Protein AF-0000000073408156 (afdb_homodimer)

Solvent-accessible surface area (backbone atoms only — not comparable to full-atom values): 11376 Å² total; per-residue (Å²): 128,85,78,83,55,52,64,31,45,76,73,28,35,85,85,38,45,65,59,11,44,44,43,20,53,40,49,48,52,39,63,63,58,48,68,83,72,47,52,66,39,54,52,31,49,41,50,52,31,30,29,52,42,64,63,43,60,84,58,38,58,63,50,51,54,51,22,44,74,47,63,50,45,67,67,36,51,54,49,52,44,56,58,42,22,80,75,62,34,60,70,48,32,50,56,49,46,62,52,49,49,68,70,70,100,130,85,77,82,55,52,65,31,45,76,73,28,36,86,85,38,44,66,59,12,44,45,42,19,53,40,48,48,52,39,64,62,58,46,67,85,72,46,51,67,38,54,53,31,50,43,50,51,32,30,30,52,42,64,62,43,62,86,58,40,58,62,49,50,54,50,23,44,74,46,62,51,43,65,67,36,52,53,49,50,43,55,59,42,23,80,76,61,33,60,70,47,31,51,57,49,48,63,52,50,49,68,69,69,98

Radius of gyration: 17.92 Å; Cα contacts (8 Å, |Δi|>4): 246; chains: 2; bounding box: 40×56×48 Å

Sequence (210 aa):
MKEKQTAGRRQLEEFAPEFARYNDDILFGEVWAKEDHLTDKTRSIITISALISGGNLEQLEHHLQFAKQNGVTKEEIADIITHLAFYVGWPKAWSAFNKAKEIWIMKEKQTAGRRQLEEFAPEFARYNDDILFGEVWAKEDHLTDKTRSIITISALISGGNLEQLEHHLQFAKQNGVTKEEIADIITHLAFYVGWPKAWSAFNKAKEIWI

Structure (mmCIF, N/CA/C/O backbone):
data_AF-0000000073408156-model_v1
#
loop_
_entity.id
_entity.type
_entity.pdbx_description
1 polymer 'Carboxymuconolactone decarboxylase family protein'
#
loop_
_atom_site.group_PDB
_atom_site.id
_atom_site.type_symbol
_atom_site.label_atom_id
_atom_site.label_alt_id
_atom_site.label_comp_id
_atom_site.label_asym_id
_atom_site.label_entity_id
_atom_site.label_seq_id
_atom_site.pdbx_PDB_ins_code
_atom_site.Cartn_x
_atom_site.Cartn_y
_atom_site.Cartn_z
_atom_site.occupancy
_atom_site.B_iso_or_equiv
_atom_site.auth_seq_id
_atom_site.auth_comp_id
_atom_site.auth_asym_id
_atom_site.auth_atom_id
_atom_site.pdbx_PDB_model_num
ATOM 1 N N . MET A 1 1 ? -0.08 11.086 24.203 1 48.12 1 MET A N 1
ATOM 2 C CA . MET A 1 1 ? -1.026 11.609 23.219 1 48.12 1 MET A CA 1
ATOM 3 C C . MET A 1 1 ? -0.307 12.039 21.953 1 48.12 1 MET A C 1
ATOM 5 O O . MET A 1 1 ? 0.77 12.633 22 1 48.12 1 MET A O 1
ATOM 9 N N . LYS A 1 2 ? -0.722 11.43 20.656 1 65.06 2 LYS A N 1
ATOM 10 C CA . LYS A 1 2 ? -0.051 11.906 19.453 1 65.06 2 LYS A CA 1
ATOM 11 C C . LYS A 1 2 ? -0.263 13.398 19.25 1 65.06 2 LYS A C 1
ATOM 13 O O . LYS A 1 2 ? -1.325 13.93 19.578 1 65.06 2 LYS A O 1
ATOM 18 N N . GLU A 1 3 ? 0.772 14.219 19.094 1 77.81 3 GLU A N 1
ATOM 19 C CA . GLU A 1 3 ? 0.725 15.656 18.844 1 77.81 3 GLU A CA 1
ATOM 20 C C . GLU A 1 3 ? -0.335 16 17.797 1 77.81 3 GLU A C 1
ATOM 22 O O . GLU A 1 3 ? -0.51 15.281 16.828 1 77.81 3 GLU A O 1
ATOM 27 N N . LYS A 1 4 ? -1.085 17.016 18.188 1 88.31 4 LYS A N 1
ATOM 28 C CA . LYS A 1 4 ? -2.125 17.469 17.281 1 88.31 4 LYS A CA 1
ATOM 29 C C . LYS A 1 4 ? -1.521 18 15.977 1 88.31 4 LYS A C 1
ATOM 31 O O . LYS A 1 4 ? -0.595 18.812 16 1 88.31 4 LYS A O 1
ATOM 36 N N . GLN A 1 5 ? -2.061 17.516 14.859 1 91.88 5 GLN A N 1
ATOM 37 C CA . GLN A 1 5 ? -1.639 17.984 13.539 1 91.88 5 GLN A CA 1
ATOM 38 C C . GLN A 1 5 ? -2.303 19.312 13.203 1 91.88 5 GLN A C 1
ATOM 40 O O . GLN A 1 5 ? -3.51 19.484 13.383 1 91.88 5 GLN A O 1
ATOM 45 N N . THR A 1 6 ? -1.472 20.359 12.781 1 95.25 6 THR A N 1
ATOM 46 C CA . THR A 1 6 ? -2.018 21.672 12.477 1 95.25 6 THR A CA 1
ATOM 47 C C . THR A 1 6 ? -1.555 22.156 11.102 1 95.25 6 THR A C 1
ATOM 49 O O . THR A 1 6 ? -1.854 23.281 10.703 1 95.25 6 THR A O 1
ATOM 52 N N . ALA A 1 7 ? -0.88 21.438 10.383 1 93.5 7 ALA A N 1
ATOM 53 C CA . ALA A 1 7 ? -0.308 21.828 9.094 1 93.5 7 ALA A CA 1
ATOM 54 C C . ALA A 1 7 ? -1.396 22.281 8.125 1 93.5 7 ALA A C 1
ATOM 56 O O . ALA A 1 7 ? -1.205 23.234 7.375 1 93.5 7 ALA A O 1
ATOM 57 N N . GLY A 1 8 ? -2.545 21.562 8.109 1 96 8 GLY A N 1
ATOM 58 C CA . GLY A 1 8 ? -3.648 21.953 7.242 1 96 8 GLY A CA 1
ATOM 59 C C . GLY A 1 8 ? -4.133 23.375 7.5 1 96 8 GLY A C 1
ATOM 60 O O . GLY A 1 8 ? -4.266 24.156 6.566 1 96 8 GLY A O 1
ATOM 61 N N . ARG A 1 9 ? -4.32 23.641 8.695 1 96.81 9 ARG A N 1
ATOM 62 C CA . ARG A 1 9 ? -4.816 24.969 9.039 1 96.81 9 ARG A CA 1
ATOM 63 C C . ARG A 1 9 ? -3.744 26.031 8.805 1 96.81 9 ARG A C 1
ATOM 65 O O . ARG A 1 9 ? -4.039 27.125 8.32 1 96.81 9 ARG A O 1
ATOM 72 N N . ARG A 1 10 ? -2.545 25.766 9.148 1 97.12 10 ARG A N 1
ATOM 73 C CA . ARG A 1 10 ? -1.448 26.703 8.945 1 97.12 10 ARG A CA 1
ATOM 74 C C . ARG A 1 10 ? -1.298 27.062 7.473 1 97.12 10 ARG A C 1
ATOM 76 O O . ARG A 1 10 ? -1.049 28.219 7.129 1 97.12 10 ARG A O 1
ATOM 83 N N . GLN A 1 11 ? -1.584 26.156 6.645 1 96.62 11 GLN A N 1
ATOM 84 C CA . GLN A 1 11 ? -1.268 26.344 5.23 1 96.62 11 GLN A CA 1
ATOM 85 C C . GLN A 1 11 ? -2.512 26.719 4.434 1 96.62 11 GLN A C 1
ATOM 87 O O . GLN A 1 11 ? -2.418 27.438 3.434 1 96.62 11 GLN A O 1
ATOM 92 N N . LEU A 1 12 ? -3.732 26.266 4.938 1 97.88 12 LEU A N 1
ATOM 93 C CA . LEU A 1 12 ? -4.832 26.344 3.984 1 97.88 12 LEU A CA 1
ATOM 94 C C . LEU A 1 12 ? -6.082 26.922 4.645 1 97.88 12 LEU A C 1
ATOM 96 O O . LEU A 1 12 ? -7.133 27.016 4.008 1 97.88 12 LEU A O 1
ATOM 100 N N . GLU A 1 13 ? -6.07 27.297 5.82 1 96.12 13 GLU A N 1
ATOM 101 C CA . GLU A 1 13 ? -7.277 27.688 6.543 1 96.12 13 GLU A CA 1
ATOM 102 C C . GLU A 1 13 ? -8.008 28.812 5.824 1 96.12 13 GLU A C 1
ATOM 104 O O . GLU A 1 13 ? -9.234 28.812 5.719 1 96.12 13 GLU A O 1
ATOM 109 N N . GLU A 1 14 ? -7.301 29.734 5.371 1 97.06 14 GLU A N 1
ATOM 110 C CA . GLU A 1 14 ? -7.922 30.891 4.738 1 97.06 14 GLU A CA 1
ATOM 111 C C . GLU A 1 14 ? -8.531 30.516 3.391 1 97.06 14 GLU A C 1
ATOM 113 O O . GLU A 1 14 ? -9.648 30.938 3.072 1 97.06 14 GLU A O 1
ATOM 118 N N . PHE A 1 15 ? -7.828 29.828 2.596 1 98.31 15 PHE A N 1
ATOM 119 C CA . PHE A 1 15 ? -8.227 29.5 1.231 1 98.31 15 PHE A CA 1
ATOM 120 C C . PHE A 1 15 ? -9.211 28.328 1.22 1 98.31 15 PHE A C 1
ATOM 122 O O . PHE A 1 15 ? -10.188 28.344 0.476 1 98.31 15 PHE A O 1
ATOM 129 N N . ALA A 1 16 ? -8.984 27.359 2.014 1 98.38 16 ALA A N 1
ATOM 130 C CA . ALA A 1 16 ? -9.789 26.141 2.012 1 98.38 16 ALA A CA 1
ATOM 131 C C . ALA A 1 16 ? -10 25.609 3.432 1 98.38 16 ALA A C 1
ATOM 133 O O . ALA A 1 16 ? -9.477 24.547 3.795 1 98.38 16 ALA A O 1
ATOM 134 N N . PRO A 1 17 ? -10.805 26.188 4.18 1 97.69 17 PRO A N 1
ATOM 135 C CA . PRO A 1 17 ? -10.945 25.891 5.609 1 97.69 17 PRO A CA 1
ATOM 136 C C . PRO A 1 17 ? -11.5 24.484 5.863 1 97.69 17 PRO A C 1
ATOM 138 O O . PRO A 1 17 ? -11.102 23.828 6.828 1 97.69 17 PRO A O 1
ATOM 141 N N . GLU A 1 18 ? -12.391 24.031 5.062 1 98.06 18 GLU A N 1
ATOM 142 C CA . GLU A 1 18 ? -12.945 22.703 5.277 1 98.06 18 GLU A CA 1
ATOM 143 C C . GLU A 1 18 ? -11.898 21.625 5 1 98.06 18 GLU A C 1
ATOM 145 O O . GLU A 1 18 ? -11.789 20.656 5.75 1 98.06 18 GLU A O 1
ATOM 150 N N . PHE A 1 19 ? -11.156 21.875 3.945 1 98.25 19 PHE A N 1
ATOM 151 C CA . PHE A 1 19 ? -10.086 20.922 3.656 1 98.25 19 PHE A CA 1
ATOM 152 C C . PHE A 1 19 ? -9.07 20.906 4.789 1 98.25 19 PHE A C 1
ATOM 154 O O . PHE A 1 19 ? -8.609 19.828 5.195 1 98.25 19 PHE A O 1
ATOM 161 N N . ALA A 1 20 ? -8.773 22.016 5.254 1 98.31 20 ALA A N 1
ATOM 162 C CA . ALA A 1 20 ? -7.844 22.109 6.375 1 98.31 20 ALA A CA 1
ATOM 163 C C . ALA A 1 20 ? -8.367 21.359 7.594 1 98.31 20 ALA A C 1
ATOM 165 O O . ALA A 1 20 ? -7.605 20.656 8.258 1 98.31 20 ALA A O 1
ATOM 166 N N . ARG A 1 21 ? -9.586 21.516 7.824 1 97.88 21 ARG A N 1
ATOM 167 C CA . ARG A 1 21 ? -10.227 20.812 8.938 1 97.88 21 ARG A CA 1
ATOM 168 C C . ARG A 1 21 ? -10.195 19.312 8.727 1 97.88 21 ARG A C 1
ATOM 170 O O . ARG A 1 21 ? -9.875 18.547 9.641 1 97.88 21 ARG A O 1
ATOM 177 N N . TYR A 1 22 ? -10.594 18.797 7.578 1 98.06 22 TYR A N 1
ATOM 178 C CA . TYR A 1 22 ? -10.562 17.375 7.281 1 98.06 22 TYR A CA 1
ATOM 179 C C . TYR A 1 22 ? -9.148 16.812 7.43 1 98.06 22 TYR A C 1
ATOM 181 O O . TYR A 1 22 ? -8.961 15.719 7.957 1 98.06 22 TYR A O 1
ATOM 189 N N . ASN A 1 23 ? -8.211 17.594 6.953 1 97.88 23 ASN A N 1
ATOM 190 C CA . ASN A 1 23 ? -6.812 17.188 7.062 1 97.88 23 ASN A CA 1
ATOM 191 C C . ASN A 1 23 ? -6.398 17 8.523 1 97.88 23 ASN A C 1
ATOM 193 O O . ASN A 1 23 ? -5.922 15.93 8.906 1 97.88 23 ASN A O 1
ATOM 197 N N . ASP A 1 24 ? -6.543 18 9.305 1 98.19 24 ASP A N 1
ATOM 198 C CA . ASP A 1 24 ? -5.988 18.031 10.656 1 98.19 24 ASP A CA 1
ATOM 199 C C . ASP A 1 24 ? -6.828 17.188 11.609 1 98.19 24 ASP A C 1
ATOM 201 O O . ASP A 1 24 ? -6.285 16.422 12.406 1 98.19 24 ASP A O 1
ATOM 205 N N . ASP A 1 25 ? -8.102 17.25 11.5 1 97.81 25 ASP A N 1
ATOM 206 C CA . ASP A 1 25 ? -8.961 16.656 12.523 1 97.81 25 ASP A CA 1
ATOM 207 C C . ASP A 1 25 ? -9.344 15.227 12.156 1 97.81 25 ASP A C 1
ATOM 209 O O . ASP A 1 25 ? -9.461 14.367 13.023 1 97.81 25 ASP A O 1
ATOM 213 N N . ILE A 1 26 ? -9.578 15.016 10.906 1 97.69 26 ILE A N 1
ATOM 214 C CA . ILE A 1 26 ? -10.078 13.711 10.5 1 97.69 26 ILE A CA 1
ATOM 215 C C . ILE A 1 26 ? -8.914 12.82 10.062 1 97.69 26 ILE A C 1
ATOM 217 O O . ILE A 1 26 ? -8.625 11.805 10.695 1 97.69 26 ILE A O 1
ATOM 221 N N . LEU A 1 27 ? -8.227 13.211 8.969 1 97.81 27 LEU A N 1
ATOM 222 C CA . LEU A 1 27 ? -7.172 12.367 8.43 1 97.81 27 LEU A CA 1
ATOM 223 C C . LEU A 1 27 ? -6.105 12.086 9.484 1 97.81 27 LEU A C 1
ATOM 225 O O . LEU A 1 27 ? -5.844 10.93 9.82 1 97.81 27 LEU A O 1
ATOM 229 N N . PHE A 1 28 ? -5.566 13.164 10.031 1 97.12 28 PHE A N 1
ATOM 230 C CA . PHE A 1 28 ? -4.469 12.953 10.969 1 97.12 28 PHE A CA 1
ATOM 231 C C . PHE A 1 28 ? -4.988 12.82 12.398 1 97.12 28 PHE A C 1
ATOM 233 O O . PHE A 1 28 ? -4.445 12.062 13.195 1 97.12 28 PHE A O 1
ATOM 240 N N . GLY A 1 29 ? -6.004 13.453 12.758 1 96.69 29 GLY A N 1
ATOM 241 C CA . GLY A 1 29 ? -6.516 13.453 14.117 1 96.69 29 GLY A CA 1
ATOM 242 C C . GLY A 1 29 ? -7.277 12.195 14.477 1 96.69 29 GLY A C 1
ATOM 243 O O . GLY A 1 29 ? -7.352 11.812 15.641 1 96.69 29 GLY A O 1
ATOM 244 N N . GLU A 1 30 ? -7.863 11.562 13.453 1 96.5 30 GLU A N 1
ATOM 245 C CA . GLU A 1 30 ? -8.656 10.367 13.727 1 96.5 30 GLU A CA 1
ATOM 246 C C . GLU A 1 30 ? -8.078 9.148 13 1 96.5 30 GLU A C 1
ATOM 248 O O . GLU A 1 30 ? -7.684 8.172 13.641 1 96.5 30 GLU A O 1
ATOM 253 N N . VAL A 1 31 ? -7.973 9.188 11.727 1 97.06 31 VAL A N 1
ATOM 254 C CA . VAL A 1 31 ? -7.617 8.031 10.914 1 97.06 31 VAL A CA 1
ATOM 255 C C . VAL A 1 31 ? -6.199 7.574 11.25 1 97.06 31 VAL A C 1
ATOM 257 O O . VAL A 1 31 ? -5.977 6.398 11.555 1 97.06 31 VAL A O 1
ATOM 260 N N . TRP A 1 32 ? -5.25 8.469 11.273 1 97.06 32 TRP A N 1
ATOM 261 C CA . TRP A 1 32 ? -3.861 8.133 11.578 1 97.06 32 TRP A CA 1
ATOM 262 C C . TRP A 1 32 ? -3.684 7.855 13.07 1 97.06 32 TRP A C 1
ATOM 264 O O . TRP A 1 32 ? -2.789 7.102 13.461 1 97.06 32 TRP A O 1
ATOM 274 N N . ALA A 1 33 ? -4.523 8.414 13.891 1 94.75 33 ALA A N 1
ATOM 275 C CA . ALA A 1 33 ? -4.336 8.344 15.336 1 94.75 33 ALA A CA 1
ATOM 276 C C . ALA A 1 33 ? -4.957 7.078 15.914 1 94.75 33 ALA A C 1
ATOM 278 O O . ALA A 1 33 ? -4.734 6.738 17.078 1 94.75 33 ALA A O 1
ATOM 279 N N . LYS A 1 34 ? -5.742 6.438 14.992 1 92.06 34 LYS A N 1
ATOM 280 C CA . LYS A 1 34 ? -6.391 5.215 15.461 1 92.06 34 LYS A CA 1
ATOM 281 C C . LYS A 1 34 ? -5.363 4.121 15.734 1 92.06 34 LYS A C 1
ATOM 283 O O . LYS A 1 34 ? -4.523 3.82 14.883 1 92.06 34 LYS A O 1
ATOM 288 N N . GLU A 1 35 ? -5.355 3.418 16.875 1 88.5 35 GLU 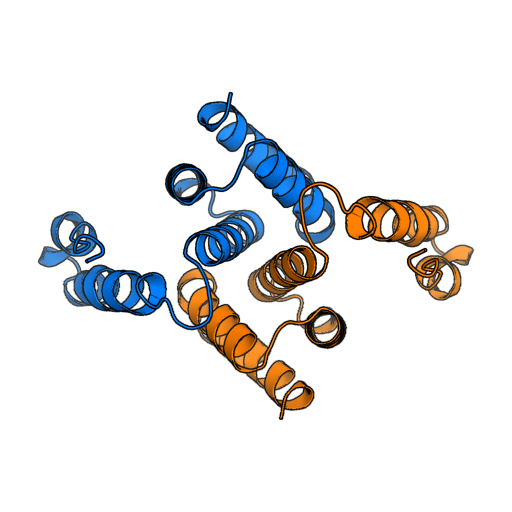A N 1
ATOM 289 C CA . GLU A 1 35 ? -4.301 2.484 17.266 1 88.5 35 GLU A CA 1
ATOM 290 C C . GLU A 1 35 ? -4.859 1.077 17.469 1 88.5 35 GLU A C 1
ATOM 292 O O . GLU A 1 35 ? -4.137 0.172 17.891 1 88.5 35 GLU A O 1
ATOM 297 N N . ASP A 1 36 ? -6.031 0.886 17.109 1 90.88 36 ASP A N 1
ATOM 298 C CA . ASP A 1 36 ? -6.695 -0.352 17.5 1 90.88 36 ASP A CA 1
ATOM 299 C C . ASP A 1 36 ? -6.246 -1.52 16.625 1 90.88 36 ASP A C 1
ATOM 301 O O . ASP A 1 36 ? -5.859 -2.572 17.141 1 90.88 36 ASP A O 1
ATOM 305 N N . HIS A 1 37 ? -6.238 -1.335 15.328 1 94.94 37 HIS A N 1
ATOM 306 C CA . HIS A 1 37 ? -6.055 -2.514 14.484 1 94.94 37 HIS A CA 1
ATOM 307 C C . HIS A 1 37 ? -4.824 -2.371 13.594 1 94.94 37 HIS A C 1
ATOM 309 O O . HIS A 1 37 ? -4.316 -3.363 13.07 1 94.94 37 HIS A O 1
ATOM 315 N N . LEU A 1 38 ? -4.352 -1.195 13.383 1 97.5 38 LEU A N 1
ATOM 316 C CA . LEU A 1 38 ? -3.154 -0.941 12.594 1 97.5 38 LEU A CA 1
ATOM 317 C C . LEU A 1 38 ? -2.143 -0.114 13.375 1 97.5 38 LEU A C 1
ATOM 319 O O . LEU A 1 38 ? -2.512 0.864 14.031 1 97.5 38 LEU A O 1
ATOM 323 N N . THR A 1 39 ? -0.935 -0.504 13.297 1 97.38 39 THR A N 1
ATOM 324 C CA . THR A 1 39 ? 0.123 0.305 13.891 1 97.38 39 THR A CA 1
ATOM 325 C C . THR A 1 39 ? 0.458 1.497 13 1 97.38 39 THR A C 1
ATOM 327 O O . THR A 1 39 ? 0.124 1.504 11.812 1 97.38 39 THR A O 1
ATOM 330 N N . ASP A 1 40 ? 1.172 2.465 13.594 1 97.06 40 ASP A N 1
ATOM 331 C CA . ASP A 1 40 ? 1.656 3.598 12.812 1 97.06 40 ASP A CA 1
ATOM 332 C C . ASP A 1 40 ? 2.592 3.137 11.695 1 97.06 40 ASP A C 1
ATOM 334 O O . ASP A 1 40 ? 2.57 3.686 10.594 1 97.06 40 ASP A O 1
ATOM 338 N N . LYS A 1 41 ? 3.377 2.168 11.969 1 98.19 41 LYS A N 1
ATOM 339 C CA . LYS A 1 41 ? 4.297 1.619 10.977 1 98.19 41 LYS A CA 1
ATOM 340 C C . LYS A 1 41 ? 3.539 1.017 9.797 1 98.19 41 LYS A C 1
ATOM 342 O O . LYS A 1 41 ? 3.873 1.279 8.641 1 98.19 41 LYS A O 1
ATOM 347 N N . THR A 1 42 ? 2.5 0.295 10.078 1 98.44 42 THR A N 1
ATOM 348 C CA . THR A 1 42 ? 1.704 -0.314 9.023 1 98.44 42 THR A CA 1
ATOM 349 C C . THR A 1 42 ? 0.992 0.755 8.195 1 98.44 42 THR A C 1
ATOM 351 O O . THR A 1 42 ? 0.948 0.672 6.969 1 98.44 42 THR A O 1
ATOM 354 N N . ARG A 1 43 ? 0.47 1.77 8.844 1 98.5 43 ARG A N 1
ATOM 355 C CA . ARG A 1 43 ? -0.18 2.863 8.133 1 98.5 43 ARG A CA 1
ATOM 356 C C . ARG A 1 43 ? 0.807 3.582 7.215 1 98.5 43 ARG A C 1
ATOM 358 O O . ARG A 1 43 ? 0.456 3.973 6.102 1 98.5 43 ARG A O 1
ATOM 365 N N . SER A 1 44 ? 2.023 3.736 7.68 1 98.69 44 SER A N 1
ATOM 366 C CA . SER A 1 44 ? 3.059 4.32 6.832 1 98.69 44 SER A CA 1
ATOM 367 C C . SER A 1 44 ? 3.311 3.459 5.598 1 98.69 44 SER A C 1
ATOM 369 O O . SER A 1 44 ? 3.4 3.977 4.48 1 98.69 44 SER A O 1
ATOM 371 N N . ILE A 1 45 ? 3.373 2.172 5.793 1 98.81 45 ILE A N 1
ATOM 372 C CA . ILE A 1 45 ? 3.646 1.241 4.707 1 98.81 45 ILE A CA 1
ATOM 373 C C . ILE A 1 45 ? 2.52 1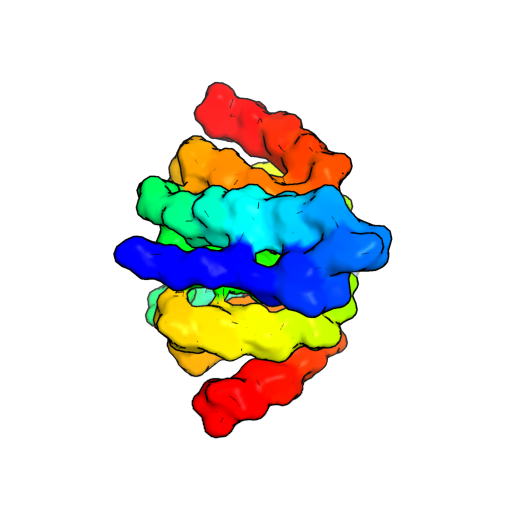.306 3.678 1 98.81 45 ILE A C 1
ATOM 375 O O . ILE A 1 45 ? 2.773 1.372 2.473 1 98.81 45 ILE A O 1
ATOM 379 N N . ILE A 1 46 ? 1.294 1.36 4.121 1 98.88 46 ILE A N 1
ATOM 380 C CA . ILE A 1 46 ? 0.128 1.465 3.252 1 98.88 46 ILE A CA 1
ATOM 381 C C . ILE A 1 46 ? 0.19 2.768 2.459 1 98.88 46 ILE A C 1
ATOM 383 O O . ILE A 1 46 ? -0.008 2.771 1.241 1 98.88 46 ILE A O 1
ATOM 387 N N . THR A 1 47 ? 0.523 3.855 3.105 1 98.81 47 THR A N 1
ATOM 388 C CA . THR A 1 47 ? 0.55 5.18 2.492 1 98.81 47 THR A CA 1
ATOM 389 C C . THR A 1 47 ? 1.659 5.273 1.449 1 98.81 47 THR A C 1
ATOM 391 O O . THR A 1 47 ? 1.423 5.707 0.321 1 98.81 47 THR A O 1
ATOM 394 N N . ILE A 1 48 ? 2.832 4.766 1.795 1 98.81 48 ILE A N 1
ATOM 395 C CA . ILE A 1 48 ? 3.955 4.77 0.864 1 98.81 48 ILE A CA 1
ATOM 396 C C . ILE A 1 48 ? 3.615 3.918 -0.357 1 98.81 48 ILE A C 1
ATOM 398 O O . ILE A 1 48 ? 3.896 4.309 -1.492 1 98.81 48 ILE A O 1
ATOM 402 N N . SER A 1 49 ? 3.008 2.781 -0.154 1 98.88 49 SER A N 1
ATOM 403 C CA . SER A 1 49 ? 2.605 1.911 -1.253 1 98.88 49 SER A CA 1
ATOM 404 C C . SER A 1 49 ? 1.635 2.619 -2.193 1 98.88 49 SER A C 1
ATOM 406 O O . SER A 1 49 ? 1.772 2.533 -3.414 1 98.88 49 SER A O 1
ATOM 408 N N . ALA A 1 50 ? 0.716 3.344 -1.622 1 98.75 50 ALA A N 1
ATOM 409 C CA . ALA A 1 50 ? -0.27 4.07 -2.416 1 98.75 50 ALA A CA 1
ATOM 410 C C . ALA A 1 50 ? 0.389 5.195 -3.209 1 98.75 50 ALA A C 1
ATOM 412 O O . ALA A 1 50 ? 0.102 5.379 -4.395 1 98.75 50 ALA A O 1
ATOM 413 N N . LEU A 1 51 ? 1.286 5.941 -2.6 1 98.75 51 LEU A N 1
ATOM 414 C CA . LEU A 1 51 ? 1.912 7.098 -3.232 1 98.75 51 LEU A CA 1
ATOM 415 C C . LEU A 1 51 ? 2.826 6.664 -4.371 1 98.75 51 LEU A C 1
ATOM 417 O O . LEU A 1 51 ? 2.816 7.27 -5.445 1 98.75 51 LEU A O 1
ATOM 421 N N . ILE A 1 52 ? 3.566 5.594 -4.16 1 98.75 52 ILE A N 1
ATOM 422 C CA . ILE A 1 52 ? 4.422 5.066 -5.215 1 98.75 52 ILE A CA 1
ATOM 423 C C . ILE A 1 52 ? 3.564 4.543 -6.363 1 98.75 52 ILE A C 1
ATOM 425 O O . ILE A 1 52 ? 3.838 4.832 -7.531 1 98.75 52 ILE A O 1
ATOM 429 N N . SER A 1 53 ? 2.51 3.881 -6.066 1 98.31 53 SER A N 1
ATOM 430 C CA . SER A 1 53 ? 1.625 3.307 -7.074 1 98.31 53 SER A CA 1
ATOM 431 C C . SER A 1 53 ? 0.969 4.395 -7.918 1 98.31 53 SER A C 1
ATOM 433 O O . SER A 1 53 ? 0.828 4.242 -9.133 1 98.31 53 SER A O 1
ATOM 435 N N . GLY A 1 54 ? 0.585 5.445 -7.332 1 96.75 54 GLY A N 1
ATOM 436 C CA . GLY A 1 54 ? -0.093 6.531 -8.016 1 96.75 54 GLY A CA 1
ATOM 437 C C . GLY A 1 54 ? 0.859 7.484 -8.719 1 96.75 54 GLY A C 1
ATOM 438 O O . GLY A 1 54 ? 0.437 8.305 -9.531 1 96.75 54 GLY A O 1
ATOM 439 N N . GLY A 1 55 ? 2.127 7.375 -8.359 1 96.25 55 GLY A N 1
ATOM 440 C CA . GLY A 1 55 ? 3.107 8.297 -8.914 1 96.25 55 GLY A CA 1
ATOM 441 C C . GLY A 1 55 ? 3.088 9.656 -8.242 1 96.25 55 GLY A C 1
ATOM 442 O O . GLY A 1 55 ? 3.432 10.664 -8.867 1 96.25 55 GLY A O 1
ATOM 443 N N . ASN A 1 56 ? 2.592 9.758 -7.055 1 95.31 56 ASN A N 1
ATOM 444 C CA . ASN A 1 56 ? 2.564 11 -6.289 1 95.31 56 ASN A CA 1
ATOM 445 C C . ASN A 1 56 ? 3.883 11.234 -5.559 1 95.31 56 ASN A C 1
ATOM 447 O O . ASN A 1 56 ? 3.908 11.328 -4.328 1 95.31 56 ASN A O 1
ATOM 451 N N . LEU A 1 57 ? 4.895 11.531 -6.273 1 92.31 57 LEU A N 1
ATOM 452 C CA . LEU A 1 57 ? 6.258 11.492 -5.758 1 92.31 57 LEU A CA 1
ATOM 453 C C . LEU A 1 57 ? 6.59 12.766 -4.992 1 92.31 57 LEU A C 1
ATOM 455 O O . LEU A 1 57 ? 7.488 12.773 -4.145 1 92.31 57 LEU A O 1
ATOM 459 N N . GLU A 1 58 ? 5.902 13.812 -5.188 1 95.31 58 GLU A N 1
ATOM 460 C CA . GLU A 1 58 ? 6.109 15.047 -4.434 1 95.31 58 GLU A CA 1
ATOM 461 C C . GLU A 1 58 ? 5.809 14.844 -2.951 1 95.31 58 GLU A C 1
ATOM 463 O O . GLU A 1 58 ? 6.434 15.469 -2.094 1 95.31 58 GLU A O 1
ATOM 468 N N . GLN A 1 59 ? 4.863 14.062 -2.703 1 95.94 59 GLN A N 1
ATOM 469 C CA . GLN A 1 59 ? 4.441 13.805 -1.331 1 95.94 59 GLN A CA 1
ATOM 470 C C . GLN A 1 59 ? 5.238 12.656 -0.72 1 95.94 59 GLN A C 1
ATOM 472 O O . GLN A 1 59 ? 5.223 12.461 0.498 1 95.94 59 GLN A O 1
ATOM 477 N N . LEU A 1 60 ? 5.98 11.898 -1.479 1 98.25 60 LEU A N 1
ATOM 478 C CA . LEU A 1 60 ? 6.594 10.648 -1.046 1 98.25 60 LEU A CA 1
ATOM 479 C C . LEU A 1 60 ? 7.711 10.906 -0.041 1 98.25 60 LEU A C 1
ATOM 481 O O . LEU A 1 60 ? 7.844 10.18 0.948 1 98.25 60 LEU A O 1
ATOM 485 N N . GLU A 1 61 ? 8.461 11.977 -0.276 1 97.31 61 GLU A N 1
ATOM 486 C CA . GLU A 1 61 ? 9.602 12.25 0.587 1 97.31 61 GLU A CA 1
ATOM 487 C C . GLU A 1 61 ? 9.172 12.398 2.043 1 97.31 61 GLU A C 1
ATOM 489 O O . GLU A 1 61 ? 9.742 11.766 2.934 1 97.31 61 GLU A O 1
ATOM 494 N N . HIS A 1 62 ? 8.242 13.195 2.305 1 96.62 62 HIS A N 1
ATOM 495 C CA . HIS A 1 62 ? 7.738 13.414 3.654 1 96.62 62 HIS A CA 1
ATOM 496 C C . HIS A 1 62 ? 7.238 12.109 4.273 1 96.62 62 HIS A C 1
ATOM 498 O O . HIS A 1 62 ? 7.52 11.82 5.438 1 96.62 62 HIS A O 1
ATOM 504 N N . HIS A 1 63 ? 6.531 11.359 3.533 1 98.38 63 HIS A N 1
ATOM 505 C CA . HIS A 1 63 ? 5.945 10.133 4.066 1 98.38 63 HIS A CA 1
ATOM 506 C C . HIS A 1 63 ? 7.004 9.047 4.254 1 98.38 63 HIS A C 1
ATOM 508 O O . HIS A 1 63 ? 6.855 8.172 5.102 1 98.38 63 HIS A O 1
ATOM 514 N N . LEU A 1 64 ? 8.102 9.094 3.502 1 98.75 64 LEU A N 1
ATOM 515 C CA . LEU A 1 64 ? 9.234 8.211 3.768 1 98.75 64 LEU A CA 1
ATOM 516 C C . LEU A 1 64 ? 9.898 8.57 5.094 1 98.75 64 LEU A C 1
ATOM 518 O O . LEU A 1 64 ? 10.242 7.68 5.879 1 98.75 64 LEU A O 1
ATOM 522 N N . GLN A 1 65 ? 10.109 9.852 5.348 1 98.5 65 GLN A N 1
ATOM 523 C CA . GLN A 1 65 ? 10.672 10.281 6.625 1 98.5 65 GLN A CA 1
ATOM 524 C C . GLN A 1 65 ? 9.797 9.836 7.789 1 98.5 65 GLN A C 1
ATOM 526 O O . GLN A 1 65 ? 10.297 9.352 8.805 1 98.5 65 GLN A O 1
ATOM 531 N N . PHE A 1 66 ? 8.523 10.047 7.543 1 97.62 66 PHE A N 1
ATOM 532 C CA . PHE A 1 66 ? 7.551 9.672 8.562 1 97.62 66 PHE A CA 1
ATOM 533 C C . PHE A 1 66 ? 7.582 8.164 8.812 1 97.62 66 PHE A C 1
ATOM 535 O O . PHE A 1 66 ? 7.496 7.719 9.953 1 97.62 66 PHE A O 1
ATOM 542 N N . ALA A 1 67 ? 7.719 7.355 7.785 1 98.69 67 ALA A N 1
ATOM 543 C CA . ALA A 1 67 ? 7.832 5.906 7.898 1 98.69 67 ALA A CA 1
ATOM 544 C C . ALA A 1 67 ? 9.078 5.512 8.688 1 98.69 67 ALA A C 1
ATOM 546 O O . ALA A 1 67 ? 9.031 4.613 9.531 1 98.69 67 ALA A O 1
ATOM 547 N N . LYS A 1 68 ? 10.172 6.137 8.438 1 98.75 68 LYS A N 1
ATOM 548 C CA . LYS A 1 68 ? 11.391 5.887 9.195 1 98.75 68 LYS A CA 1
ATOM 549 C C . LYS A 1 68 ? 11.188 6.176 10.68 1 98.75 68 LYS A C 1
ATOM 551 O O . LYS A 1 68 ? 11.578 5.375 11.531 1 98.75 68 LYS A O 1
ATOM 556 N N . GLN A 1 69 ? 10.539 7.27 10.961 1 98.19 69 GLN A N 1
ATOM 557 C CA . GLN A 1 69 ? 10.258 7.645 12.336 1 98.19 69 GLN A CA 1
ATOM 558 C C . GLN A 1 69 ? 9.352 6.617 13.016 1 98.19 69 GLN A C 1
ATOM 560 O O . GLN A 1 69 ? 9.477 6.363 14.211 1 98.19 69 GLN A O 1
ATOM 565 N N . ASN A 1 70 ? 8.531 6.004 12.227 1 97.94 70 ASN A N 1
ATOM 566 C CA . ASN A 1 70 ? 7.586 5.035 12.766 1 97.94 70 ASN A CA 1
ATOM 567 C C . ASN A 1 70 ? 8.188 3.635 12.82 1 97.94 70 ASN A C 1
ATOM 569 O O . ASN A 1 70 ? 7.5 2.672 13.172 1 97.94 70 ASN A O 1
ATOM 573 N N . GLY A 1 71 ? 9.445 3.477 12.375 1 98.25 71 GLY A N 1
ATOM 574 C CA . GLY A 1 71 ? 10.141 2.236 12.672 1 98.25 71 GLY A CA 1
ATOM 575 C C . GLY A 1 71 ? 10.422 1.4 11.438 1 98.25 71 GLY A C 1
ATOM 576 O O . GLY A 1 71 ? 10.898 0.269 11.539 1 98.25 71 GLY A O 1
ATOM 577 N N . VAL A 1 72 ? 10.109 1.896 10.258 1 98.69 72 VAL A N 1
ATOM 578 C CA . VAL A 1 72 ? 10.484 1.168 9.047 1 98.69 72 VAL A CA 1
ATOM 579 C C . VAL A 1 72 ? 12 1.222 8.867 1 98.69 72 VAL A C 1
ATOM 581 O O . VAL A 1 72 ? 12.57 2.299 8.664 1 98.69 72 VAL A O 1
ATOM 584 N N . THR A 1 73 ? 12.57 0.06 8.836 1 98.62 73 THR A N 1
ATOM 585 C CA . THR A 1 73 ? 14.031 -0.009 8.75 1 98.62 73 THR A CA 1
ATOM 586 C C . THR A 1 73 ? 14.484 0.129 7.301 1 98.62 73 THR A C 1
ATOM 588 O O . THR A 1 73 ? 13.672 0.096 6.375 1 98.62 73 THR A O 1
ATOM 591 N N . LYS A 1 74 ? 15.82 0.292 7.125 1 98.56 74 LYS A N 1
ATOM 592 C CA . LYS A 1 74 ? 16.422 0.35 5.797 1 98.56 74 LYS A CA 1
ATOM 593 C C . LYS A 1 74 ? 16.125 -0.926 5.008 1 98.56 74 LYS A C 1
ATOM 595 O O . LYS A 1 74 ? 15.773 -0.868 3.83 1 98.56 74 LYS A O 1
ATOM 600 N N . GLU A 1 75 ? 16.281 -2.039 5.641 1 98.19 75 GLU A N 1
ATOM 601 C CA . GLU A 1 75 ? 16.031 -3.32 4.984 1 98.19 75 GLU A CA 1
ATOM 602 C C . GLU A 1 75 ? 14.57 -3.459 4.582 1 98.19 75 GLU A C 1
ATOM 604 O O . GLU A 1 75 ? 14.266 -3.957 3.498 1 98.19 75 GLU A O 1
ATOM 609 N N . GLU A 1 76 ? 13.727 -3.006 5.41 1 98.44 76 GLU A N 1
ATOM 610 C CA . GLU A 1 76 ? 12.297 -3.121 5.137 1 98.44 76 GLU A CA 1
ATOM 611 C C . GLU A 1 76 ? 11.891 -2.234 3.963 1 98.44 76 GLU A C 1
ATOM 613 O O . GLU A 1 76 ? 11.148 -2.67 3.078 1 98.44 76 GLU A O 1
ATOM 618 N N . ILE A 1 77 ? 12.344 -1.01 3.928 1 98.88 77 ILE A N 1
ATOM 619 C CA . ILE A 1 77 ? 11.938 -0.114 2.848 1 98.88 77 ILE A CA 1
ATOM 620 C C . ILE A 1 77 ? 12.508 -0.615 1.522 1 98.88 77 ILE A C 1
ATOM 622 O O . ILE A 1 77 ? 11.859 -0.501 0.479 1 98.88 77 ILE A O 1
ATOM 626 N N . ALA A 1 78 ? 13.695 -1.156 1.52 1 98.56 78 ALA A N 1
ATOM 627 C CA . ALA A 1 78 ? 14.266 -1.754 0.317 1 98.56 78 ALA A CA 1
ATOM 628 C C . ALA A 1 78 ? 13.406 -2.916 -0.18 1 98.56 78 ALA A C 1
ATOM 630 O O . ALA A 1 78 ? 13.125 -3.018 -1.375 1 98.56 78 ALA A O 1
ATOM 631 N N . ASP A 1 79 ? 12.969 -3.723 0.74 1 98.56 79 ASP A N 1
ATOM 632 C CA . ASP A 1 79 ? 12.125 -4.855 0.374 1 98.56 79 ASP A CA 1
ATOM 633 C C . ASP A 1 79 ? 10.75 -4.383 -0.105 1 98.56 79 ASP A C 1
ATOM 635 O O . ASP A 1 79 ? 10.195 -4.941 -1.052 1 98.56 79 ASP A O 1
ATOM 639 N N . ILE A 1 80 ? 10.18 -3.389 0.547 1 98.81 80 ILE A N 1
ATOM 640 C CA . ILE A 1 80 ? 8.867 -2.855 0.195 1 98.81 80 ILE A CA 1
ATOM 641 C C . ILE A 1 80 ? 8.891 -2.324 -1.236 1 98.81 80 ILE A C 1
ATOM 643 O O . ILE A 1 80 ? 8.055 -2.703 -2.061 1 98.81 80 ILE A O 1
ATOM 647 N N . ILE A 1 81 ? 9.875 -1.516 -1.58 1 98.81 81 ILE A N 1
ATOM 648 C CA . ILE A 1 81 ? 9.93 -0.908 -2.904 1 98.81 81 ILE A CA 1
ATOM 649 C C . ILE A 1 81 ? 10.227 -1.979 -3.951 1 98.81 81 ILE A C 1
ATOM 651 O O . ILE A 1 81 ? 9.656 -1.963 -5.043 1 98.81 81 ILE A O 1
ATOM 655 N N . THR A 1 82 ? 11.078 -2.928 -3.625 1 98.62 82 THR A N 1
ATOM 656 C CA . THR A 1 82 ? 11.367 -4.035 -4.531 1 98.62 82 THR A CA 1
ATOM 657 C C . THR A 1 82 ? 10.102 -4.844 -4.816 1 98.62 82 THR A C 1
ATOM 659 O O . THR A 1 82 ? 9.812 -5.164 -5.973 1 98.62 82 THR A O 1
ATOM 662 N N . HIS A 1 83 ? 9.391 -5.18 -3.799 1 98.62 83 HIS A N 1
ATOM 663 C CA . HIS A 1 83 ? 8.133 -5.895 -3.945 1 98.62 83 HIS A CA 1
ATOM 664 C C . HIS A 1 83 ? 7.148 -5.113 -4.812 1 98.62 83 HIS A C 1
ATOM 666 O O . HIS A 1 83 ? 6.574 -5.66 -5.758 1 98.62 83 HIS A O 1
ATOM 672 N N . LEU A 1 84 ? 7.07 -3.812 -4.57 1 98.75 84 LEU A N 1
ATOM 673 C CA . LEU A 1 84 ? 6.148 -2.951 -5.305 1 98.75 84 LEU A CA 1
ATOM 674 C C . LEU A 1 84 ? 6.52 -2.893 -6.781 1 98.75 84 LEU A C 1
ATOM 676 O O . LEU A 1 84 ? 5.645 -2.756 -7.641 1 98.75 84 LEU A O 1
ATOM 680 N N . ALA A 1 85 ? 7.797 -3.025 -7.117 1 98.62 85 ALA A N 1
ATOM 681 C CA . ALA A 1 85 ? 8.25 -2.922 -8.5 1 98.62 85 ALA A CA 1
ATOM 682 C C . ALA A 1 85 ? 7.531 -3.93 -9.391 1 98.62 85 ALA A C 1
ATOM 684 O O . ALA A 1 85 ? 7.223 -3.635 -10.547 1 98.62 85 ALA A O 1
ATOM 685 N N . PHE A 1 86 ? 7.242 -5.062 -8.859 1 98.44 86 PHE A N 1
ATOM 686 C CA . PHE A 1 86 ? 6.59 -6.117 -9.625 1 98.44 86 PHE A CA 1
ATOM 687 C C . PHE A 1 86 ? 5.125 -5.785 -9.867 1 98.44 86 PHE A C 1
ATOM 689 O O . PHE A 1 86 ? 4.484 -6.375 -10.742 1 98.44 86 PHE A O 1
ATOM 696 N N . TYR A 1 87 ? 4.586 -4.859 -9.148 1 98.19 87 TYR A N 1
ATOM 697 C CA . TYR A 1 87 ? 3.162 -4.559 -9.266 1 98.19 87 TYR A CA 1
ATOM 698 C C . TYR A 1 87 ? 2.943 -3.195 -9.906 1 98.19 87 TYR A C 1
ATOM 700 O O . TYR A 1 87 ? 1.951 -2.982 -10.609 1 98.19 87 TYR A O 1
ATOM 708 N N . VAL A 1 88 ? 3.918 -2.244 -9.758 1 97.88 88 VAL A N 1
ATOM 709 C CA . VAL A 1 88 ? 3.621 -0.875 -10.172 1 97.88 88 VAL A CA 1
ATOM 710 C C . VAL A 1 88 ? 4.605 -0.437 -11.258 1 97.88 88 VAL A C 1
ATOM 712 O O . VAL A 1 88 ? 4.449 0.634 -11.852 1 97.88 88 VAL A O 1
ATOM 715 N N . GLY A 1 89 ? 5.668 -1.228 -11.461 1 97.81 89 GLY A N 1
ATOM 716 C CA . GLY A 1 89 ? 6.609 -0.946 -12.531 1 97.81 89 GLY A CA 1
ATOM 717 C C . GLY A 1 89 ? 7.953 -0.442 -12.031 1 97.81 89 GLY A C 1
ATOM 718 O O . GLY A 1 89 ? 8.016 0.254 -11.016 1 97.81 89 GLY A O 1
ATOM 719 N N . TRP A 1 90 ? 8.977 -0.722 -12.867 1 98.31 90 TRP A N 1
ATOM 720 C CA . TRP A 1 90 ? 10.367 -0.47 -12.508 1 98.31 90 TRP A CA 1
ATOM 721 C C . TRP A 1 90 ? 10.641 1.027 -12.422 1 98.31 90 TRP A C 1
ATOM 723 O O . TRP A 1 90 ? 11.328 1.485 -11.508 1 98.31 90 TRP A O 1
ATOM 733 N N . PRO A 1 91 ? 10.055 1.848 -13.359 1 98.06 91 PRO A N 1
ATOM 734 C CA . PRO A 1 91 ? 10.375 3.275 -13.281 1 98.06 91 PRO A CA 1
ATOM 735 C C . PRO A 1 91 ? 9.906 3.918 -11.977 1 98.06 91 PRO A C 1
ATOM 737 O O . PRO A 1 91 ? 10.633 4.727 -11.391 1 98.06 91 PRO A O 1
ATOM 740 N N . LYS A 1 92 ? 8.75 3.562 -11.484 1 98 92 LYS A N 1
ATOM 741 C CA . LYS A 1 92 ? 8.258 4.117 -10.227 1 98 92 LYS A CA 1
ATOM 742 C C . LYS A 1 92 ? 9.117 3.658 -9.047 1 98 92 LYS A C 1
ATOM 744 O O . LYS A 1 92 ? 9.375 4.43 -8.125 1 98 92 LYS A O 1
ATOM 749 N N . ALA A 1 93 ? 9.523 2.418 -9.109 1 98.38 93 ALA A N 1
ATOM 750 C CA . ALA A 1 93 ? 10.375 1.886 -8.055 1 98.38 93 ALA A CA 1
ATOM 751 C C . ALA A 1 93 ? 11.719 2.611 -8.016 1 98.38 93 ALA A C 1
ATOM 753 O O . ALA A 1 93 ? 12.203 2.975 -6.945 1 98.38 93 ALA A O 1
ATOM 754 N N . TRP A 1 94 ? 12.273 2.855 -9.18 1 98.31 94 TRP A N 1
ATOM 755 C CA . TRP A 1 94 ? 13.539 3.59 -9.227 1 98.31 94 TRP A CA 1
ATOM 756 C C . TRP A 1 94 ? 13.367 4.996 -8.656 1 98.31 94 TRP A C 1
ATOM 758 O O . TRP A 1 94 ? 14.211 5.461 -7.887 1 98.31 94 TRP A O 1
ATOM 768 N N . SER A 1 95 ? 12.352 5.641 -9.031 1 98.12 95 SER A N 1
ATOM 769 C CA . SER A 1 95 ? 12.086 6.973 -8.492 1 98.12 95 SER A CA 1
ATOM 770 C C . SER A 1 95 ? 11.953 6.938 -6.977 1 98.12 95 SER A C 1
ATOM 772 O O . SER A 1 95 ? 12.477 7.816 -6.281 1 98.12 95 SER A O 1
ATOM 774 N N . ALA A 1 96 ? 11.266 5.965 -6.48 1 98.56 96 ALA A N 1
ATOM 775 C CA . ALA A 1 96 ? 11.094 5.816 -5.039 1 98.56 96 ALA A CA 1
ATOM 776 C C . ALA A 1 96 ? 12.422 5.539 -4.352 1 98.56 96 ALA A C 1
ATOM 778 O O . ALA A 1 96 ? 12.711 6.094 -3.287 1 98.56 96 ALA A O 1
ATOM 779 N N . PHE A 1 97 ? 13.258 4.711 -4.973 1 98.44 97 PHE A N 1
ATOM 780 C CA . PHE A 1 97 ? 14.555 4.379 -4.391 1 98.44 97 PHE A CA 1
ATOM 781 C C . PHE A 1 97 ? 15.445 5.613 -4.324 1 98.44 97 PHE A C 1
ATOM 783 O O . PHE A 1 97 ? 16.203 5.777 -3.369 1 98.44 97 PHE A O 1
ATOM 790 N N . ASN A 1 98 ? 15.367 6.426 -5.332 1 97.94 98 ASN A N 1
ATOM 791 C CA . ASN A 1 98 ? 16.172 7.641 -5.32 1 97.94 98 ASN A CA 1
ATOM 792 C C . ASN A 1 98 ? 15.859 8.508 -4.105 1 97.94 98 ASN A C 1
ATOM 794 O O . ASN A 1 98 ? 16.766 9.094 -3.504 1 97.94 98 ASN A O 1
ATOM 798 N N . LYS A 1 99 ? 14.68 8.547 -3.66 1 98.19 99 LYS A N 1
ATOM 799 C CA . LYS A 1 99 ? 14.281 9.32 -2.486 1 98.19 99 LYS A CA 1
ATOM 800 C C . LYS A 1 99 ? 14.625 8.578 -1.198 1 98.19 99 LYS A C 1
ATOM 802 O O . LYS A 1 99 ? 15.094 9.188 -0.232 1 98.19 99 LYS A O 1
ATOM 807 N N . ALA A 1 100 ? 14.344 7.301 -1.162 1 98.56 100 ALA A N 1
ATOM 808 C CA . ALA A 1 100 ? 14.578 6.504 0.039 1 98.56 100 ALA A CA 1
ATOM 809 C C . ALA A 1 100 ? 16.062 6.504 0.417 1 98.56 100 ALA A C 1
ATOM 811 O O . ALA A 1 100 ? 16.406 6.551 1.6 1 98.56 100 ALA A O 1
ATOM 812 N N . LYS A 1 101 ? 16.938 6.477 -0.609 1 98 101 LYS A N 1
ATOM 813 C CA . LYS A 1 101 ? 18.375 6.457 -0.374 1 98 101 LYS A CA 1
ATOM 814 C C . LYS A 1 101 ? 18.828 7.711 0.373 1 98 101 LYS A C 1
ATOM 816 O O . LYS A 1 101 ? 19.719 7.648 1.222 1 98 101 LYS A O 1
ATOM 821 N N . GLU A 1 102 ? 18.219 8.766 0.134 1 97.44 102 GLU A N 1
ATOM 822 C CA . GLU A 1 102 ? 18.578 10.031 0.777 1 97.44 102 GLU A CA 1
ATOM 823 C C . GLU A 1 102 ? 18.141 10.039 2.24 1 97.44 102 GLU A C 1
ATOM 825 O O . GLU A 1 102 ? 18.703 10.789 3.051 1 97.44 102 GLU A O 1
ATOM 830 N N . ILE A 1 103 ? 17.312 9.203 2.598 1 98.31 103 ILE A N 1
ATOM 831 C CA . ILE A 1 103 ? 16.703 9.266 3.924 1 98.31 103 ILE A CA 1
ATOM 832 C C . ILE A 1 103 ? 17.328 8.211 4.832 1 98.31 103 ILE A C 1
ATOM 834 O O . ILE A 1 103 ? 17.547 8.453 6.02 1 98.31 103 ILE A O 1
ATOM 838 N N . TRP A 1 104 ? 17.641 7.07 4.359 1 97.94 104 TRP A N 1
ATOM 839 C CA . TRP A 1 104 ? 18.125 5.98 5.199 1 97.94 104 TRP A CA 1
ATOM 840 C C . TRP A 1 104 ? 19.641 5.867 5.125 1 97.94 104 TRP A C 1
ATOM 842 O O . TRP A 1 104 ? 20.25 5.145 5.91 1 97.94 104 TRP A O 1
ATOM 852 N N . ILE A 1 105 ? 20.266 6.277 4.094 1 89.75 105 ILE A N 1
ATOM 853 C CA . ILE A 1 105 ? 21.719 6.164 3.986 1 89.75 105 ILE A CA 1
ATOM 854 C C . ILE A 1 105 ? 22.375 7.469 4.434 1 89.75 105 ILE A C 1
ATOM 856 O O . ILE A 1 105 ? 21.891 8.555 4.109 1 89.75 105 ILE A O 1
ATOM 860 N N . MET B 1 1 ? 8.359 -25.578 4.023 1 48.31 1 MET B N 1
ATOM 861 C CA . MET B 1 1 ? 8.672 -25 2.721 1 48.31 1 MET B CA 1
ATOM 862 C C . MET B 1 1 ? 7.414 -24.469 2.045 1 48.31 1 MET B C 1
ATOM 864 O O . MET B 1 1 ? 6.367 -25.125 2.076 1 48.31 1 MET B O 1
ATOM 868 N N . LYS B 1 2 ? 7.352 -23.047 1.655 1 65.06 2 LYS B N 1
ATOM 869 C CA . LYS B 1 2 ? 6.156 -22.578 0.948 1 65.06 2 LYS B CA 1
ATOM 870 C C . LYS B 1 2 ? 5.969 -23.344 -0.363 1 65.06 2 LYS B C 1
ATOM 872 O O . LYS B 1 2 ? 6.945 -23.703 -1.018 1 65.06 2 LYS B O 1
ATOM 877 N N . GLU B 1 3 ? 4.828 -23.953 -0.647 1 78.06 3 GLU B N 1
ATOM 878 C CA . GLU B 1 3 ? 4.484 -24.672 -1.872 1 78.06 3 GLU B CA 1
ATOM 879 C C . GLU B 1 3 ? 4.938 -23.891 -3.107 1 78.06 3 GLU B C 1
ATOM 881 O O . GLU B 1 3 ? 4.828 -22.672 -3.152 1 78.06 3 GLU B O 1
ATOM 886 N N . LYS B 1 4 ? 5.559 -24.672 -3.963 1 88.56 4 LYS B N 1
ATOM 887 C CA . LYS B 1 4 ? 6.027 -24.062 -5.207 1 88.56 4 LYS B CA 1
ATOM 888 C C . LYS B 1 4 ? 4.855 -23.562 -6.043 1 88.56 4 LYS B C 1
ATOM 890 O O . LYS B 1 4 ? 3.885 -24.281 -6.266 1 88.56 4 LYS B O 1
ATOM 895 N N . GLN B 1 5 ? 4.977 -22.312 -6.477 1 92 5 GLN B N 1
ATOM 896 C CA . GLN B 1 5 ? 3.977 -21.719 -7.359 1 92 5 GLN B CA 1
ATOM 897 C C . GLN B 1 5 ? 4.176 -22.172 -8.805 1 92 5 GLN B C 1
ATOM 899 O O . GLN B 1 5 ? 5.297 -22.172 -9.305 1 92 5 GLN B O 1
ATOM 904 N N . THR B 1 6 ? 3.051 -22.672 -9.461 1 95.31 6 THR B N 1
ATOM 905 C CA . THR B 1 6 ? 3.164 -23.172 -10.82 1 95.31 6 THR B CA 1
ATOM 906 C C . THR B 1 6 ? 2.104 -22.547 -11.719 1 95.31 6 THR B C 1
ATOM 908 O O . THR B 1 6 ? 1.995 -22.906 -12.898 1 95.31 6 THR B O 1
ATOM 911 N N . ALA B 1 7 ? 1.347 -21.703 -11.312 1 93.62 7 ALA B N 1
ATOM 912 C CA . ALA B 1 7 ? 0.243 -21.109 -12.055 1 93.62 7 ALA B CA 1
ATOM 913 C C . ALA B 1 7 ? 0.74 -20.453 -13.344 1 93.62 7 ALA B C 1
ATOM 915 O O . ALA B 1 7 ? 0.084 -20.531 -14.383 1 93.62 7 ALA B O 1
ATOM 916 N N . GLY B 1 8 ? 1.9 -19.75 -13.266 1 96.06 8 GLY B N 1
ATOM 917 C CA . GLY B 1 8 ? 2.463 -19.125 -14.453 1 96.06 8 GLY B CA 1
ATOM 918 C C . GLY B 1 8 ? 2.723 -20.125 -15.57 1 96.06 8 GLY B C 1
ATOM 919 O O . GLY B 1 8 ? 2.309 -19.906 -16.719 1 96.06 8 GLY B O 1
ATOM 920 N N . ARG B 1 9 ? 3.316 -21.156 -15.234 1 96.81 9 ARG B N 1
ATOM 921 C CA . ARG B 1 9 ? 3.637 -22.156 -16.25 1 96.81 9 ARG B CA 1
ATOM 922 C C . ARG B 1 9 ? 2.377 -22.875 -16.719 1 96.81 9 ARG B C 1
ATOM 924 O O . ARG B 1 9 ? 2.225 -23.141 -17.922 1 96.81 9 ARG B O 1
ATOM 931 N N . ARG B 1 10 ? 1.498 -23.203 -15.867 1 97.12 10 ARG B N 1
ATOM 932 C CA . ARG B 1 10 ? 0.252 -23.859 -16.2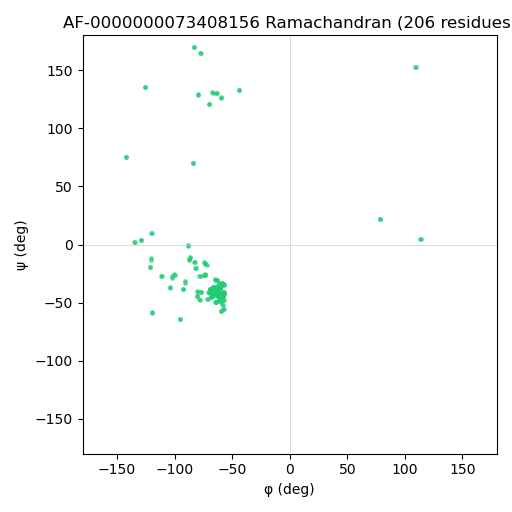34 1 97.12 10 ARG B CA 1
ATOM 933 C C . ARG B 1 10 ? -0.549 -23.016 -17.219 1 97.12 10 ARG B C 1
ATOM 935 O O . ARG B 1 10 ? -1.136 -23.547 -18.172 1 97.12 10 ARG B O 1
ATOM 942 N N . GLN B 1 11 ? -0.445 -21.766 -17.094 1 96.75 11 GLN B N 1
ATOM 943 C CA . GLN B 1 11 ? -1.339 -20.891 -17.844 1 96.75 11 GLN B CA 1
ATOM 944 C C . GLN B 1 11 ? -0.626 -20.297 -19.062 1 96.75 11 GLN B C 1
ATOM 946 O O . GLN B 1 11 ? -1.254 -20.016 -20.078 1 96.75 11 GLN B O 1
ATOM 951 N N . LEU B 1 12 ? 0.753 -20.141 -18.938 1 97.88 12 LEU B N 1
ATOM 952 C CA . LEU B 1 12 ? 1.333 -19.25 -19.938 1 97.88 12 LEU B CA 1
ATOM 953 C C . LEU B 1 12 ? 2.605 -19.859 -20.531 1 97.88 12 LEU B C 1
ATOM 955 O O . LEU B 1 12 ? 3.27 -19.234 -21.359 1 97.88 12 LEU B O 1
ATOM 959 N N . GLU B 1 13 ? 3 -20.969 -20.188 1 96.12 13 GLU B N 1
ATOM 960 C CA . GLU B 1 13 ? 4.293 -21.516 -20.594 1 96.12 13 GLU B CA 1
ATOM 961 C C . GLU B 1 13 ? 4.434 -21.562 -22.109 1 96.12 13 GLU B C 1
ATOM 963 O O . GLU B 1 13 ? 5.492 -21.234 -22.656 1 96.12 13 GLU B O 1
ATOM 968 N N . GLU B 1 14 ? 3.443 -21.922 -22.75 1 97.06 14 GLU B N 1
ATOM 969 C CA . GLU B 1 14 ? 3.516 -22.062 -24.188 1 97.06 14 GLU B CA 1
ATOM 970 C C . GLU B 1 14 ? 3.594 -20.703 -24.875 1 97.06 14 GLU B C 1
ATOM 972 O O . GLU B 1 14 ? 4.375 -20.516 -25.812 1 97.06 14 GLU B O 1
ATOM 977 N N . PHE B 1 15 ? 2.766 -19.812 -24.484 1 98.38 15 PHE B N 1
ATOM 978 C CA . PHE B 1 15 ? 2.637 -18.5 -25.125 1 98.38 15 PHE B CA 1
ATOM 979 C C . PHE B 1 15 ? 3.74 -17.562 -24.641 1 98.38 15 PHE B C 1
ATOM 981 O O . PHE B 1 15 ? 4.312 -16.828 -25.453 1 98.38 15 PHE B O 1
ATOM 988 N N . ALA B 1 16 ? 4.059 -17.594 -23.406 1 98.31 16 ALA B N 1
ATOM 989 C CA . ALA B 1 16 ? 5.016 -16.656 -22.812 1 98.31 16 ALA B CA 1
ATOM 990 C C . ALA B 1 16 ? 5.879 -17.359 -21.766 1 98.31 16 ALA B C 1
ATOM 992 O O . ALA B 1 16 ? 5.777 -17.047 -20.562 1 98.31 16 ALA B O 1
ATOM 993 N N . PRO B 1 17 ? 6.785 -18.125 -22.125 1 97.69 17 PRO B N 1
ATOM 994 C CA . PRO B 1 17 ? 7.543 -18.969 -21.203 1 97.69 17 PRO B CA 1
ATOM 995 C C . PRO B 1 17 ? 8.414 -18.156 -20.234 1 97.69 17 PRO B C 1
ATOM 997 O O . PRO B 1 17 ? 8.578 -18.547 -19.078 1 97.69 17 PRO B O 1
ATOM 1000 N N . GLU B 1 18 ? 8.977 -17.109 -20.688 1 98.06 18 GLU B N 1
ATOM 1001 C CA . GLU B 1 18 ? 9.82 -16.312 -19.797 1 98.06 18 GLU B CA 1
ATOM 1002 C C . GLU B 1 18 ? 8.992 -15.625 -18.719 1 98.06 18 GLU B C 1
ATOM 1004 O O . GLU B 1 18 ? 9.391 -15.594 -17.547 1 98.06 18 GLU B O 1
ATOM 1009 N N . PHE B 1 19 ? 7.844 -15.141 -19.141 1 98.25 19 PHE B N 1
ATOM 1010 C CA . PHE B 1 19 ? 6.961 -14.531 -18.156 1 98.25 19 PHE B CA 1
ATOM 1011 C C . PHE B 1 19 ? 6.512 -15.562 -17.125 1 98.25 19 PHE B C 1
ATOM 1013 O O . PHE B 1 19 ? 6.48 -15.281 -15.93 1 98.25 19 PHE B O 1
ATOM 1020 N N . ALA B 1 20 ? 6.223 -16.672 -17.609 1 98.31 20 ALA B N 1
ATOM 1021 C CA . ALA B 1 20 ? 5.82 -17.766 -16.719 1 98.31 20 ALA B CA 1
ATOM 1022 C C . ALA B 1 20 ? 6.926 -18.094 -15.719 1 98.31 20 ALA B C 1
ATOM 1024 O O . ALA B 1 20 ? 6.656 -18.297 -14.531 1 98.31 20 ALA B O 1
ATOM 1025 N N . ARG B 1 21 ? 8.078 -18.125 -16.203 1 97.94 21 ARG B N 1
ATOM 1026 C CA . ARG B 1 21 ? 9.234 -18.391 -15.359 1 97.94 21 ARG B CA 1
ATOM 1027 C C . ARG B 1 21 ? 9.422 -17.266 -14.328 1 97.94 21 ARG B C 1
ATOM 1029 O O . ARG B 1 21 ? 9.656 -17.547 -13.148 1 97.94 21 ARG B O 1
ATOM 1036 N N . TYR B 1 22 ? 9.422 -16.016 -14.711 1 98.06 22 TYR B N 1
ATOM 1037 C CA . TYR B 1 22 ? 9.547 -14.891 -13.789 1 98.06 22 TYR B CA 1
ATOM 1038 C C . TYR B 1 22 ? 8.453 -14.93 -12.727 1 98.06 22 TYR B C 1
ATOM 1040 O O . TYR B 1 22 ? 8.711 -14.664 -11.555 1 98.06 22 TYR B O 1
ATOM 1048 N N . ASN B 1 23 ? 7.27 -15.25 -13.188 1 97.88 23 ASN B N 1
ATOM 1049 C CA . ASN B 1 23 ? 6.145 -15.352 -12.266 1 97.88 23 ASN B CA 1
ATOM 1050 C C . ASN B 1 23 ? 6.395 -16.406 -11.188 1 97.88 23 ASN B C 1
ATOM 1052 O O . ASN B 1 23 ? 6.336 -16.109 -9.992 1 97.88 23 ASN B O 1
ATOM 1056 N N . ASP B 1 24 ? 6.648 -17.594 -11.586 1 98.19 24 ASP B N 1
ATOM 1057 C CA . ASP B 1 24 ? 6.691 -18.719 -10.664 1 98.19 24 ASP B CA 1
ATOM 1058 C C . ASP B 1 24 ? 7.992 -18.734 -9.867 1 98.19 24 ASP B C 1
ATOM 1060 O O . ASP B 1 24 ? 7.977 -18.938 -8.648 1 98.19 24 ASP B O 1
ATOM 1064 N N . ASP B 1 25 ? 9.078 -18.453 -10.492 1 97.88 25 ASP B N 1
ATOM 1065 C CA . ASP B 1 25 ? 10.375 -18.672 -9.852 1 97.88 25 ASP B CA 1
ATOM 1066 C C . ASP B 1 25 ? 10.852 -17.406 -9.133 1 97.88 25 ASP B C 1
ATOM 1068 O O . ASP B 1 25 ? 11.477 -17.5 -8.078 1 97.88 25 ASP B O 1
ATOM 1072 N N . ILE B 1 26 ? 10.602 -16.297 -9.719 1 97.69 26 ILE B N 1
ATOM 1073 C CA . ILE B 1 26 ? 11.148 -15.07 -9.156 1 97.69 26 ILE B CA 1
ATOM 1074 C C . ILE B 1 26 ? 10.102 -14.406 -8.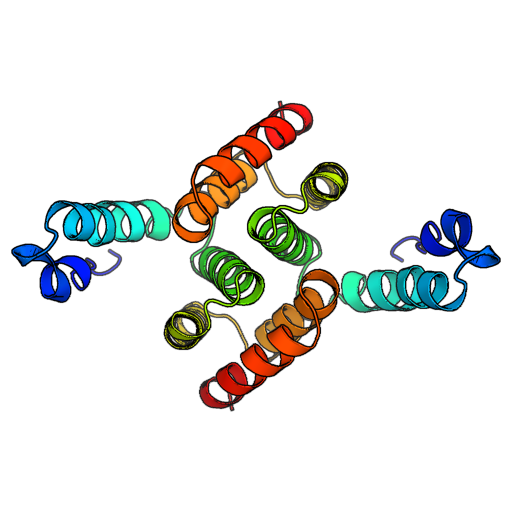258 1 97.69 26 ILE B C 1
ATOM 1076 O O . ILE B 1 26 ? 10.305 -14.289 -7.047 1 97.69 26 ILE B O 1
ATOM 1080 N N . LEU B 1 27 ? 8.977 -13.984 -8.844 1 97.81 27 LEU B N 1
ATOM 1081 C CA . LEU B 1 27 ? 7.977 -13.25 -8.07 1 97.81 27 LEU B CA 1
ATOM 1082 C C . LEU B 1 27 ? 7.504 -14.078 -6.875 1 97.81 27 LEU B C 1
ATOM 1084 O O . LEU B 1 27 ? 7.637 -13.648 -5.727 1 97.81 27 LEU B O 1
ATOM 1088 N N . PHE B 1 28 ? 7.027 -15.266 -7.172 1 97.12 28 PHE B N 1
ATOM 1089 C CA . PHE B 1 28 ? 6.469 -16.047 -6.074 1 97.12 28 PHE B CA 1
ATOM 1090 C C . PHE B 1 28 ? 7.535 -16.938 -5.441 1 97.12 28 PHE B C 1
ATOM 1092 O O . PHE B 1 28 ? 7.527 -17.156 -4.227 1 97.12 28 PHE B O 1
ATOM 1099 N N . GLY B 1 29 ? 8.469 -17.391 -6.129 1 96.75 29 GLY B N 1
ATOM 1100 C CA . GLY B 1 29 ? 9.477 -18.312 -5.621 1 96.75 29 GLY B CA 1
ATOM 1101 C C . GLY B 1 29 ? 10.547 -17.625 -4.797 1 96.75 29 GLY B C 1
ATOM 1102 O O . GLY B 1 29 ? 11.164 -18.25 -3.936 1 96.75 29 GLY B O 1
ATOM 1103 N N . GLU B 1 30 ? 10.773 -16.344 -5.098 1 96.5 30 GLU B N 1
ATOM 1104 C CA . GLU B 1 30 ? 11.828 -15.633 -4.375 1 96.5 30 GLU B CA 1
ATOM 1105 C C . GLU B 1 30 ? 11.266 -14.438 -3.619 1 96.5 30 GLU B C 1
ATOM 1107 O O . GLU B 1 30 ? 11.352 -14.375 -2.391 1 96.5 30 GLU B O 1
ATOM 1112 N N . VAL B 1 31 ? 10.648 -13.531 -4.281 1 97 31 VAL B N 1
ATOM 1113 C CA . VAL B 1 31 ? 10.234 -12.258 -3.701 1 97 31 VAL B CA 1
ATOM 1114 C C . VAL B 1 31 ? 9.195 -12.5 -2.611 1 97 31 VAL B C 1
ATOM 1116 O O . VAL B 1 31 ? 9.344 -12.031 -1.481 1 97 31 VAL B O 1
ATOM 1119 N N . TRP B 1 32 ? 8.172 -13.266 -2.881 1 97.06 32 TRP B N 1
ATOM 1120 C CA . TRP B 1 32 ? 7.121 -13.562 -1.912 1 97.06 32 TRP B CA 1
ATOM 1121 C C . TRP B 1 32 ? 7.625 -14.531 -0.844 1 97.06 32 TRP B C 1
ATOM 1123 O O . TRP B 1 32 ? 7.133 -14.523 0.288 1 97.06 32 TRP B O 1
ATOM 1133 N N . ALA B 1 33 ? 8.594 -15.328 -1.168 1 94.62 33 ALA B N 1
ATOM 1134 C CA . ALA B 1 33 ? 9.031 -16.391 -0.277 1 94.62 33 ALA B CA 1
ATOM 1135 C C . ALA B 1 33 ? 10.07 -15.898 0.719 1 94.62 33 ALA B C 1
ATOM 1137 O O . ALA B 1 33 ? 10.414 -16.594 1.676 1 94.62 33 ALA B O 1
ATOM 1138 N N . LYS B 1 34 ? 10.523 -14.648 0.382 1 92 34 LYS B N 1
ATOM 1139 C CA . LYS B 1 34 ? 11.531 -14.094 1.279 1 92 34 LYS B CA 1
ATOM 1140 C C . LYS B 1 34 ? 10.945 -13.805 2.658 1 92 34 LYS B C 1
ATOM 1142 O O . LYS B 1 34 ? 9.914 -13.141 2.771 1 92 34 LYS B O 1
ATOM 1147 N N . GLU B 1 35 ? 11.539 -14.219 3.797 1 88.44 35 GLU B N 1
ATOM 1148 C CA . GLU B 1 35 ? 10.945 -14.125 5.125 1 88.44 35 GLU B CA 1
ATOM 1149 C C . GLU B 1 35 ? 11.797 -13.273 6.059 1 88.44 35 GLU B C 1
ATOM 1151 O O . GLU B 1 35 ? 11.5 -13.156 7.25 1 88.44 35 GLU B O 1
ATOM 1156 N N . ASP B 1 36 ? 12.742 -12.633 5.531 1 90.44 36 ASP B N 1
ATOM 1157 C CA . ASP B 1 36 ? 13.734 -12.016 6.398 1 90.44 36 ASP B CA 1
ATOM 1158 C C . ASP B 1 36 ? 13.211 -10.703 6.992 1 90.44 36 ASP B C 1
ATOM 1160 O O . ASP B 1 36 ? 13.289 -10.492 8.203 1 90.44 36 ASP B O 1
ATOM 1164 N N . HIS B 1 37 ? 12.633 -9.852 6.172 1 94.81 37 HIS B N 1
ATOM 1165 C CA . HIS B 1 37 ? 12.352 -8.516 6.688 1 94.81 37 HIS B CA 1
ATOM 1166 C C . HIS B 1 37 ? 10.867 -8.188 6.605 1 94.81 37 HIS B C 1
ATOM 1168 O O . HIS B 1 37 ? 10.391 -7.273 7.281 1 94.81 37 HIS B O 1
ATOM 1174 N N . LEU B 1 38 ? 10.133 -8.875 5.805 1 97.5 38 LEU B N 1
ATOM 1175 C CA . LEU B 1 38 ? 8.688 -8.68 5.676 1 97.5 38 LEU B CA 1
ATOM 1176 C C . LEU B 1 38 ? 7.941 -9.992 5.883 1 97.5 38 LEU B C 1
ATOM 1178 O O . LEU B 1 38 ? 8.344 -11.031 5.348 1 97.5 38 LEU B O 1
ATOM 1182 N N . THR B 1 39 ? 6.918 -9.914 6.629 1 97.38 39 THR B N 1
ATOM 1183 C CA . THR B 1 39 ? 6.055 -11.078 6.766 1 97.38 39 THR B CA 1
ATOM 1184 C C . THR B 1 39 ? 5.156 -11.242 5.543 1 97.38 39 THR B C 1
ATOM 1186 O O . THR B 1 39 ? 4.973 -10.289 4.777 1 97.38 39 THR B O 1
ATOM 1189 N N . ASP B 1 40 ? 4.566 -12.445 5.422 1 97.06 40 ASP B N 1
ATOM 1190 C CA . ASP B 1 40 ? 3.592 -12.68 4.359 1 97.06 40 ASP B CA 1
ATOM 1191 C C . ASP B 1 40 ? 2.396 -11.742 4.492 1 97.06 40 ASP B C 1
ATOM 1193 O O . ASP B 1 40 ? 1.862 -11.266 3.488 1 97.06 40 ASP B O 1
ATOM 1197 N N . LYS B 1 41 ? 1.986 -11.484 5.668 1 98.19 41 LYS B N 1
ATOM 1198 C CA . LYS B 1 41 ? 0.873 -10.578 5.926 1 98.19 41 LYS B CA 1
ATOM 1199 C C . LYS B 1 41 ? 1.192 -9.164 5.445 1 98.19 41 LYS B C 1
ATOM 1201 O O . LYS B 1 41 ? 0.376 -8.531 4.77 1 98.19 41 LYS B O 1
ATOM 1206 N N . THR B 1 42 ? 2.383 -8.703 5.703 1 98.44 42 THR B N 1
ATOM 1207 C CA . THR B 1 42 ? 2.785 -7.371 5.273 1 98.44 42 THR B CA 1
ATOM 1208 C C . THR B 1 42 ? 2.877 -7.293 3.754 1 98.44 42 THR B C 1
ATOM 1210 O O . THR B 1 42 ? 2.434 -6.316 3.146 1 98.44 42 THR B O 1
ATOM 1213 N N . ARG B 1 43 ? 3.4 -8.32 3.137 1 98.5 43 ARG B N 1
ATOM 1214 C CA . ARG B 1 43 ? 3.475 -8.352 1.68 1 98.5 43 ARG B CA 1
ATOM 1215 C C . ARG B 1 43 ? 2.082 -8.328 1.059 1 98.5 43 ARG B C 1
ATOM 1217 O O . ARG B 1 43 ? 1.866 -7.672 0.037 1 98.5 43 ARG B O 1
ATOM 1224 N N . SER B 1 44 ? 1.16 -9.008 1.671 1 98.62 44 SER B N 1
ATOM 1225 C CA . SER B 1 44 ? -0.222 -8.953 1.208 1 98.62 44 SER B CA 1
ATOM 1226 C C . SER B 1 44 ? -0.777 -7.535 1.301 1 98.62 44 SER B C 1
ATOM 1228 O O . SER B 1 44 ? -1.41 -7.047 0.362 1 98.62 44 SER B O 1
ATOM 1230 N N . ILE B 1 45 ? -0.499 -6.875 2.391 1 98.81 45 ILE B N 1
ATOM 1231 C CA . ILE B 1 45 ? -0.999 -5.523 2.621 1 98.81 45 ILE B CA 1
ATOM 1232 C C . ILE B 1 45 ? -0.422 -4.574 1.573 1 98.81 45 ILE B C 1
ATOM 1234 O O . ILE B 1 45 ? -1.149 -3.766 0.992 1 98.81 45 ILE B O 1
ATOM 1238 N N . ILE B 1 46 ? 0.835 -4.699 1.275 1 98.88 46 ILE B N 1
ATOM 1239 C CA . ILE B 1 46 ? 1.503 -3.883 0.267 1 98.88 46 ILE B CA 1
ATOM 1240 C C . ILE B 1 46 ? 0.87 -4.133 -1.101 1 98.88 46 ILE B C 1
ATOM 1242 O O . ILE B 1 46 ? 0.554 -3.188 -1.827 1 98.88 46 ILE B O 1
ATOM 1246 N N . THR B 1 47 ? 0.622 -5.371 -1.438 1 98.81 47 THR B N 1
ATOM 1247 C CA . THR B 1 47 ? 0.087 -5.762 -2.738 1 98.81 47 THR B CA 1
ATOM 1248 C C . THR B 1 47 ? -1.345 -5.262 -2.906 1 98.81 47 THR B C 1
ATOM 1250 O O . THR B 1 47 ? -1.678 -4.648 -3.924 1 98.81 47 THR B O 1
ATOM 1253 N N . ILE B 1 48 ? -2.145 -5.434 -1.871 1 98.81 48 ILE B N 1
ATOM 1254 C CA . ILE B 1 48 ? -3.525 -4.961 -1.904 1 98.81 48 ILE B CA 1
ATOM 1255 C C . ILE B 1 48 ? -3.547 -3.443 -2.057 1 98.81 48 ILE B C 1
ATOM 1257 O O . ILE B 1 48 ? -4.332 -2.902 -2.836 1 98.81 48 ILE B O 1
ATOM 1261 N N . SER B 1 49 ? -2.701 -2.752 -1.35 1 98.88 49 SER B N 1
ATOM 1262 C CA . SER B 1 49 ? -2.615 -1.298 -1.445 1 98.88 49 SER B CA 1
ATOM 1263 C C . SER B 1 49 ? -2.27 -0.857 -2.863 1 98.88 49 SER B C 1
ATOM 1265 O O . SER B 1 49 ? -2.869 0.083 -3.391 1 98.88 49 SER B O 1
ATOM 1267 N N . ALA B 1 50 ? -1.364 -1.562 -3.477 1 98.75 50 ALA B N 1
ATOM 1268 C CA . ALA B 1 50 ? -0.951 -1.236 -4.84 1 98.75 50 ALA B CA 1
ATOM 1269 C C . ALA B 1 50 ? -2.082 -1.488 -5.832 1 98.75 50 ALA B C 1
ATOM 1271 O O . ALA B 1 50 ? -2.344 -0.662 -6.711 1 98.75 50 ALA B O 1
ATOM 1272 N N . LEU B 1 51 ? -2.779 -2.594 -5.691 1 98.75 51 LEU B N 1
ATOM 1273 C CA . LEU B 1 51 ? -3.822 -2.977 -6.637 1 98.75 51 LEU B CA 1
ATOM 1274 C C . LEU B 1 51 ? -5.016 -2.029 -6.543 1 98.75 51 LEU B C 1
ATOM 1276 O O . LEU B 1 51 ? -5.562 -1.611 -7.566 1 98.75 51 LEU B O 1
ATOM 1280 N N . ILE B 1 52 ? -5.387 -1.649 -5.336 1 98.75 52 ILE B N 1
ATOM 1281 C CA . ILE B 1 52 ? -6.473 -0.694 -5.152 1 98.75 52 ILE B CA 1
ATOM 1282 C C . ILE B 1 52 ? -6.066 0.665 -5.719 1 98.75 52 ILE B C 1
ATOM 1284 O O . ILE B 1 52 ? -6.836 1.3 -6.441 1 98.75 52 ILE B O 1
ATOM 1288 N N . SER B 1 53 ? -4.859 1.062 -5.5 1 98.38 53 SER B N 1
ATOM 1289 C CA . SER B 1 53 ? -4.359 2.352 -5.965 1 98.38 53 SER B CA 1
ATOM 1290 C C . SER B 1 53 ? -4.336 2.42 -7.488 1 98.38 53 SER B C 1
ATOM 1292 O O . SER B 1 53 ? -4.668 3.453 -8.07 1 98.38 53 SER B O 1
ATOM 1294 N N . GLY B 1 54 ? -3.986 1.388 -8.117 1 96.81 54 GLY B N 1
ATOM 1295 C CA . GLY B 1 54 ? -3.879 1.342 -9.57 1 96.81 54 GLY B CA 1
ATOM 1296 C C . GLY B 1 54 ? -5.203 1.075 -10.258 1 96.81 54 GLY B C 1
ATOM 1297 O O . GLY B 1 54 ? -5.32 1.243 -11.469 1 96.81 54 GLY B O 1
ATOM 1298 N N . GLY B 1 55 ? -6.164 0.63 -9.469 1 96.25 55 GLY B N 1
ATOM 1299 C CA . GLY B 1 55 ? -7.449 0.268 -10.047 1 96.25 55 GLY B CA 1
ATOM 1300 C C . GLY B 1 55 ? -7.438 -1.091 -10.719 1 96.25 55 GLY B C 1
ATOM 1301 O O . GLY B 1 55 ? -8.203 -1.333 -11.656 1 96.25 55 GLY B O 1
ATOM 1302 N N . ASN B 1 56 ? -6.531 -1.953 -10.367 1 95.44 56 ASN B N 1
ATOM 1303 C CA . ASN B 1 56 ? -6.449 -3.307 -10.906 1 95.44 56 ASN B CA 1
ATOM 1304 C C . ASN B 1 56 ? -7.375 -4.262 -10.156 1 95.44 56 ASN B C 1
ATOM 1306 O O . ASN B 1 56 ? -6.918 -5.25 -9.578 1 95.44 56 ASN B O 1
ATOM 1310 N N . LEU B 1 57 ? -8.617 -4.105 -10.336 1 92.38 57 LEU B N 1
ATOM 1311 C CA . LEU B 1 57 ? -9.609 -4.734 -9.477 1 92.38 57 LEU B CA 1
ATOM 1312 C C . LEU B 1 57 ? -9.844 -6.184 -9.891 1 92.38 57 LEU B C 1
ATOM 1314 O O . LEU B 1 57 ? -10.305 -6.996 -9.086 1 92.38 57 LEU B O 1
ATOM 1318 N N . GLU B 1 58 ? -9.523 -6.562 -11.07 1 95.31 58 GLU B N 1
ATOM 1319 C CA . GLU B 1 58 ? -9.648 -7.945 -11.516 1 95.31 58 GLU B CA 1
ATOM 1320 C C . GLU B 1 58 ? -8.734 -8.867 -10.711 1 95.31 58 GLU B C 1
ATOM 1322 O O . GLU B 1 58 ? -9.062 -10.031 -10.484 1 95.31 58 GLU B O 1
ATOM 1327 N N . GLN B 1 59 ? -7.648 -8.383 -10.375 1 96 59 GLN B N 1
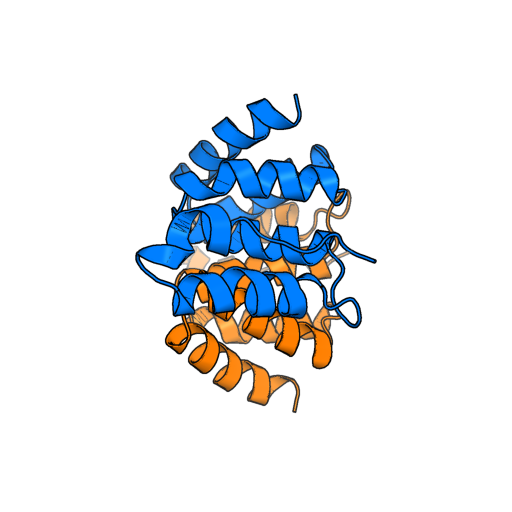ATOM 1328 C CA . GLN B 1 59 ? -6.664 -9.156 -9.625 1 96 59 GLN B CA 1
ATOM 1329 C C . GLN B 1 59 ? -6.895 -9.047 -8.125 1 96 59 GLN B C 1
ATOM 1331 O O . GLN B 1 59 ? -6.352 -9.828 -7.344 1 96 59 GLN B O 1
ATOM 1336 N N . LEU B 1 60 ? -7.707 -8.141 -7.648 1 98.31 60 LEU B N 1
ATOM 1337 C CA . LEU B 1 60 ? -7.828 -7.789 -6.238 1 98.31 60 LEU B CA 1
ATOM 1338 C C . LEU B 1 60 ? -8.469 -8.922 -5.449 1 98.31 60 LEU B C 1
ATOM 1340 O O . LEU B 1 60 ? -8.047 -9.227 -4.332 1 98.31 60 LEU B O 1
ATOM 1344 N N . GLU B 1 61 ? -9.438 -9.57 -6.059 1 97.31 61 GLU B N 1
ATOM 1345 C CA . GLU B 1 61 ? -10.164 -10.609 -5.344 1 97.31 61 GLU B CA 1
ATOM 1346 C C . GLU B 1 61 ? -9.219 -11.711 -4.863 1 97.31 61 GLU B C 1
ATOM 1348 O O . GLU B 1 61 ? -9.25 -12.086 -3.691 1 97.31 61 GLU B O 1
ATOM 1353 N N . HIS B 1 62 ? -8.445 -12.227 -5.695 1 96.69 62 HIS B N 1
ATOM 1354 C CA . HIS B 1 62 ? -7.492 -13.273 -5.348 1 96.69 62 HIS B CA 1
ATOM 1355 C C . HIS B 1 62 ? -6.539 -12.812 -4.254 1 96.69 62 HIS B C 1
ATOM 1357 O O . HIS B 1 62 ? -6.262 -13.555 -3.309 1 96.69 62 HIS B O 1
ATOM 1363 N N . HIS B 1 63 ? -6.051 -11.648 -4.367 1 98.38 63 HIS B N 1
ATOM 1364 C CA . HIS B 1 63 ? -5.07 -11.148 -3.408 1 98.38 63 HIS B CA 1
ATOM 1365 C C . HIS B 1 63 ? -5.727 -10.812 -2.074 1 98.38 63 HIS B C 1
ATOM 1367 O O . HIS B 1 63 ? -5.078 -10.859 -1.027 1 98.38 63 HIS B O 1
ATOM 1373 N N . LEU B 1 64 ? -7.035 -10.484 -2.066 1 98.75 64 LEU B N 1
ATOM 1374 C CA . LEU B 1 64 ? -7.762 -10.344 -0.81 1 98.75 64 LEU B CA 1
ATOM 1375 C C . LEU B 1 64 ? -7.891 -11.688 -0.104 1 98.75 64 LEU B C 1
ATOM 1377 O O . LEU B 1 64 ? -7.703 -11.781 1.112 1 98.75 64 LEU B O 1
ATOM 1381 N N . GLN B 1 65 ? -8.219 -12.734 -0.839 1 98.5 65 GLN B N 1
ATOM 1382 C CA . GLN B 1 65 ? -8.297 -14.07 -0.258 1 98.5 65 GLN B CA 1
ATOM 1383 C C . GLN B 1 65 ? -6.949 -14.492 0.337 1 98.5 65 GLN B C 1
ATOM 1385 O O . GLN B 1 65 ? -6.898 -15.039 1.438 1 98.5 65 GLN B O 1
ATOM 1390 N N . PHE B 1 66 ? -5.969 -14.195 -0.468 1 97.62 66 PHE B N 1
ATOM 1391 C CA . PHE B 1 66 ? -4.613 -14.531 -0.044 1 97.62 66 PHE B CA 1
ATOM 1392 C C . PHE B 1 66 ? -4.242 -13.766 1.223 1 97.62 66 PHE B C 1
ATOM 1394 O O . PHE B 1 66 ? -3.619 -14.328 2.129 1 97.62 66 PHE B O 1
ATOM 1401 N N . ALA B 1 67 ? -4.609 -12.516 1.35 1 98.69 67 ALA B N 1
ATOM 1402 C CA . ALA B 1 67 ? -4.375 -11.703 2.539 1 98.69 67 ALA B CA 1
ATOM 1403 C C . ALA B 1 67 ? -5.094 -12.281 3.754 1 98.69 67 ALA B C 1
ATOM 1405 O O . ALA B 1 67 ? -4.531 -12.328 4.852 1 98.69 67 ALA B O 1
ATOM 1406 N N . LYS B 1 68 ? -6.293 -12.703 3.598 1 98.75 68 LYS B N 1
ATOM 1407 C CA . LYS B 1 68 ? -7.031 -13.352 4.68 1 98.75 68 LYS B CA 1
ATOM 1408 C C . LYS B 1 68 ? -6.309 -14.602 5.168 1 98.75 68 LYS B C 1
ATOM 1410 O O . LYS B 1 68 ? -6.16 -14.812 6.371 1 98.75 68 LYS B O 1
ATOM 1415 N N . GLN B 1 69 ? -5.832 -15.375 4.238 1 98.25 69 GLN B N 1
ATOM 1416 C CA . GLN B 1 69 ? -5.094 -16.594 4.574 1 98.25 69 GLN B CA 1
ATOM 1417 C C . GLN B 1 69 ? -3.812 -16.266 5.332 1 98.25 69 GLN B C 1
ATOM 1419 O O . GLN B 1 69 ? -3.389 -17.016 6.203 1 98.25 69 GLN B O 1
ATOM 1424 N N . ASN B 1 70 ? -3.277 -15.125 5.035 1 97.94 70 ASN B N 1
ATOM 1425 C CA . ASN B 1 70 ? -2.02 -14.727 5.66 1 97.94 70 ASN B CA 1
ATOM 1426 C C . ASN B 1 70 ? -2.254 -14 6.977 1 97.94 70 ASN B C 1
ATOM 1428 O O . ASN B 1 70 ? -1.308 -13.516 7.602 1 97.94 70 ASN B O 1
ATOM 1432 N N . GLY B 1 71 ? -3.527 -13.805 7.367 1 98.25 71 GLY B N 1
ATOM 1433 C CA . GLY B 1 71 ? -3.783 -13.375 8.734 1 98.25 71 GLY B CA 1
ATOM 1434 C C . GLY B 1 71 ? -4.367 -11.977 8.82 1 98.25 71 GLY B C 1
ATOM 1435 O O . GLY B 1 71 ? -4.52 -11.43 9.906 1 98.25 71 GLY B O 1
ATOM 1436 N N . VAL B 1 72 ? -4.672 -11.352 7.699 1 98.69 72 VAL B N 1
ATOM 1437 C CA . VAL B 1 72 ? -5.352 -10.062 7.758 1 98.69 72 VAL B CA 1
ATOM 1438 C C . VAL B 1 72 ? -6.789 -10.258 8.234 1 98.69 72 VAL B C 1
ATOM 1440 O O . VAL B 1 72 ? -7.59 -10.906 7.559 1 98.69 72 VAL B O 1
ATOM 1443 N N . THR B 1 73 ? -7.074 -9.602 9.32 1 98.62 73 THR B N 1
ATOM 1444 C CA . THR B 1 73 ? -8.398 -9.773 9.914 1 98.62 73 THR B CA 1
ATOM 1445 C C . THR B 1 73 ? -9.414 -8.875 9.227 1 98.62 73 THR B C 1
ATOM 1447 O O . THR B 1 73 ? -9.055 -8 8.438 1 98.62 73 THR B O 1
ATOM 1450 N N . LYS B 1 74 ? -10.719 -9.109 9.562 1 98.56 74 LYS B N 1
ATOM 1451 C CA . LYS B 1 74 ? -11.797 -8.266 9.055 1 98.56 74 LYS B CA 1
ATOM 1452 C C . LYS B 1 74 ? -11.602 -6.816 9.477 1 98.56 74 LYS B C 1
ATOM 1454 O O . LYS B 1 74 ? -11.773 -5.902 8.664 1 98.56 74 LYS B O 1
ATOM 1459 N N . GLU B 1 75 ? -11.266 -6.605 10.703 1 98.19 75 GLU B N 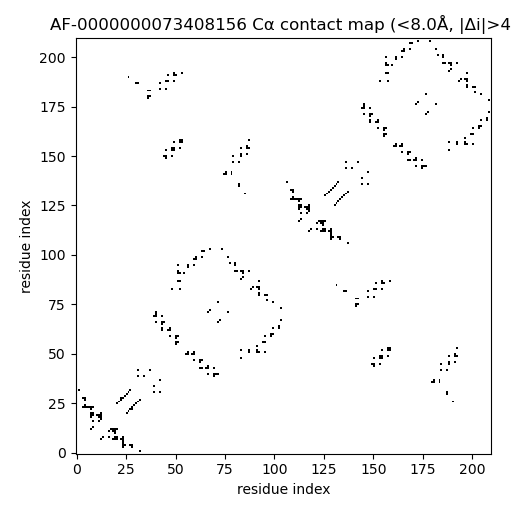1
ATOM 1460 C CA . GLU B 1 75 ? -11.047 -5.25 11.211 1 98.19 75 GLU B CA 1
ATOM 1461 C C . GLU B 1 75 ? -9.875 -4.578 10.508 1 98.19 75 GLU B C 1
ATOM 1463 O O . GLU B 1 75 ? -9.938 -3.393 10.18 1 98.19 75 GLU B O 1
ATOM 1468 N N . GLU B 1 76 ? -8.875 -5.32 10.258 1 98.44 76 GLU B N 1
ATOM 1469 C CA . GLU B 1 76 ? -7.684 -4.762 9.617 1 98.44 76 GLU B CA 1
ATOM 1470 C C . GLU B 1 76 ? -7.969 -4.367 8.172 1 98.44 76 GLU B C 1
ATOM 1472 O O . GLU B 1 76 ? -7.578 -3.285 7.73 1 98.44 76 GLU B O 1
ATOM 1477 N N . ILE B 1 77 ? -8.641 -5.219 7.426 1 98.88 77 ILE B N 1
ATOM 1478 C CA . ILE B 1 77 ? -8.891 -4.906 6.023 1 98.88 77 ILE B CA 1
ATOM 1479 C C . ILE B 1 77 ? -9.836 -3.709 5.926 1 98.88 77 ILE B C 1
ATOM 1481 O O . ILE B 1 77 ? -9.695 -2.875 5.023 1 98.88 77 ILE B O 1
ATOM 1485 N N . ALA B 1 78 ? -10.789 -3.59 6.805 1 98.56 78 ALA B N 1
ATOM 1486 C CA . ALA B 1 78 ? -11.664 -2.426 6.844 1 98.56 78 ALA B CA 1
ATOM 1487 C C . ALA B 1 78 ? -10.875 -1.147 7.102 1 98.56 78 ALA B C 1
ATOM 1489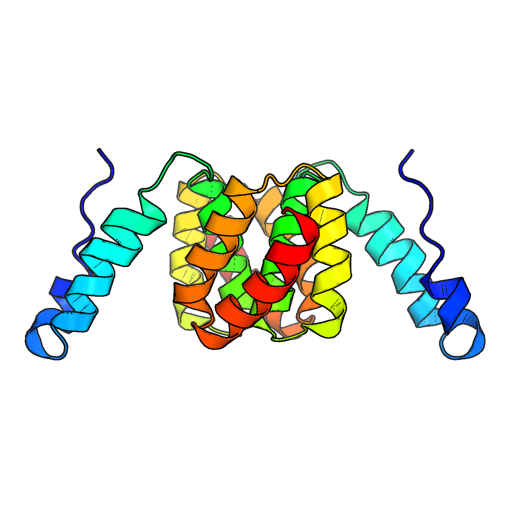 O O . ALA B 1 78 ? -11.086 -0.134 6.434 1 98.56 78 ALA B O 1
ATOM 1490 N N . ASP B 1 79 ? -9.945 -1.234 8.008 1 98.62 79 ASP B N 1
ATOM 1491 C CA . ASP B 1 79 ? -9.109 -0.076 8.312 1 98.62 79 ASP B CA 1
ATOM 1492 C C . ASP B 1 79 ? -8.172 0.252 7.156 1 98.62 79 ASP B C 1
ATOM 1494 O O . ASP B 1 79 ? -7.945 1.424 6.848 1 98.62 79 ASP B O 1
ATOM 1498 N N . ILE B 1 80 ? -7.598 -0.76 6.527 1 98.81 80 ILE B N 1
ATOM 1499 C CA . ILE B 1 80 ? -6.672 -0.577 5.414 1 98.81 80 ILE B CA 1
ATOM 1500 C C . ILE B 1 80 ? -7.379 0.147 4.27 1 98.81 80 ILE B C 1
ATOM 1502 O O . ILE B 1 80 ? -6.895 1.169 3.779 1 98.81 80 ILE B O 1
ATOM 1506 N N . ILE B 1 81 ? -8.555 -0.301 3.889 1 98.81 81 ILE B N 1
ATOM 1507 C CA . ILE B 1 81 ? -9.266 0.287 2.756 1 98.81 81 ILE B CA 1
ATOM 1508 C C . ILE B 1 81 ? -9.742 1.69 3.121 1 98.81 81 ILE B C 1
ATOM 1510 O O . ILE B 1 81 ? -9.68 2.607 2.299 1 98.81 81 ILE B O 1
ATOM 1514 N N . THR B 1 82 ? -10.18 1.893 4.348 1 98.62 82 THR B N 1
ATOM 1515 C CA . THR B 1 82 ? -10.586 3.215 4.809 1 98.62 82 THR B CA 1
ATOM 1516 C C . THR B 1 82 ? -9.414 4.191 4.75 1 98.62 82 THR B C 1
ATOM 1518 O O . THR B 1 82 ? -9.562 5.312 4.258 1 98.62 82 THR B O 1
ATOM 1521 N N . HIS B 1 83 ? -8.297 3.77 5.238 1 98.69 83 HIS B N 1
ATOM 1522 C CA . HIS B 1 83 ? -7.09 4.586 5.184 1 98.69 83 HIS B CA 1
ATOM 1523 C C . HIS B 1 83 ? -6.719 4.926 3.744 1 98.69 83 HIS B C 1
ATOM 1525 O O . HIS B 1 83 ? -6.477 6.09 3.42 1 98.69 83 HIS B O 1
ATOM 1531 N N . LEU B 1 84 ? -6.812 3.938 2.885 1 98.75 84 LEU B N 1
ATOM 1532 C CA . LEU B 1 84 ? -6.453 4.117 1.481 1 98.75 84 LEU B CA 1
ATOM 1533 C C . LEU B 1 84 ? -7.395 5.105 0.802 1 98.75 84 LEU B C 1
ATOM 1535 O O . LEU B 1 84 ? -6.984 5.832 -0.107 1 98.75 84 LEU B O 1
ATOM 1539 N N . ALA B 1 85 ? -8.641 5.199 1.243 1 98.62 85 ALA B N 1
ATOM 1540 C CA . ALA B 1 85 ? -9.625 6.078 0.616 1 98.62 85 ALA B CA 1
ATOM 1541 C C . ALA B 1 85 ? -9.141 7.523 0.604 1 98.62 85 ALA B C 1
ATOM 1543 O O . ALA B 1 85 ? -9.383 8.258 -0.354 1 98.62 85 ALA B O 1
ATOM 1544 N N . PHE B 1 86 ? -8.43 7.898 1.611 1 98.44 86 PHE B N 1
ATOM 1545 C CA . PHE B 1 86 ? -7.949 9.273 1.729 1 98.44 86 PHE B CA 1
ATOM 1546 C C . PHE B 1 86 ? -6.797 9.523 0.764 1 98.44 86 PHE B C 1
ATOM 1548 O O . PHE B 1 86 ? -6.457 10.68 0.484 1 98.44 86 PHE B O 1
ATOM 1555 N N . TYR B 1 87 ? -6.223 8.5 0.232 1 98.19 87 TYR B N 1
ATOM 1556 C CA . TYR B 1 87 ? -5.055 8.68 -0.625 1 98.19 87 TYR B CA 1
ATOM 1557 C C . TYR B 1 87 ? -5.383 8.328 -2.072 1 98.19 87 TYR B C 1
ATOM 1559 O O . TYR B 1 87 ? -4.816 8.906 -3 1 98.19 87 TYR B O 1
ATOM 1567 N N . VAL B 1 88 ? -6.383 7.426 -2.309 1 97.94 88 VAL B N 1
ATOM 1568 C CA . VAL B 1 88 ? -6.555 6.918 -3.666 1 97.94 88 VAL B CA 1
ATOM 1569 C C . VAL B 1 88 ? -7.953 7.266 -4.176 1 97.94 88 VAL B C 1
ATOM 1571 O O . VAL B 1 88 ? -8.258 7.059 -5.352 1 97.94 88 VAL B O 1
ATOM 1574 N N . GLY B 1 89 ? -8.844 7.703 -3.26 1 97.81 89 GLY B N 1
ATOM 1575 C CA . GLY B 1 89 ? -10.172 8.141 -3.662 1 97.81 89 GLY B CA 1
ATOM 1576 C C . GLY B 1 89 ? -11.273 7.191 -3.23 1 97.81 89 GLY B C 1
ATOM 1577 O O . GLY B 1 89 ? -11.062 5.977 -3.182 1 97.81 89 GLY B O 1
ATOM 1578 N N . TRP B 1 90 ? -12.453 7.801 -3.057 1 98.31 90 TRP B N 1
ATOM 1579 C CA . TRP B 1 90 ? -13.602 7.102 -2.49 1 98.31 90 TRP B CA 1
ATOM 1580 C C . TRP B 1 90 ? -14.117 6.031 -3.449 1 98.31 90 TRP B C 1
ATOM 1582 O O . TRP B 1 90 ? -14.453 4.922 -3.029 1 98.31 90 TRP B O 1
ATOM 1592 N N . PRO B 1 91 ? -14.141 6.328 -4.785 1 98.12 91 PRO B N 1
ATOM 1593 C CA . PRO B 1 91 ? -14.68 5.309 -5.684 1 98.12 91 PRO B CA 1
ATOM 1594 C C . PRO B 1 91 ? -13.867 4.012 -5.66 1 98.12 91 PRO B C 1
ATOM 1596 O O . PRO B 1 91 ? -14.438 2.922 -5.66 1 98.12 91 PRO B O 1
ATOM 1599 N N . LYS B 1 92 ? -12.562 4.078 -5.605 1 98 92 LYS B N 1
ATOM 1600 C CA . LYS B 1 92 ? -11.727 2.879 -5.551 1 98 92 LYS B CA 1
ATOM 1601 C C . LYS B 1 92 ? -11.93 2.127 -4.238 1 98 92 LYS B C 1
ATOM 1603 O O . LYS B 1 92 ? -11.945 0.895 -4.219 1 98 92 LYS B O 1
ATOM 1608 N N . ALA B 1 93 ? -12.07 2.891 -3.182 1 98.38 93 ALA B N 1
ATOM 1609 C CA . ALA B 1 93 ? -12.305 2.273 -1.878 1 98.38 93 ALA B CA 1
ATOM 1610 C C . ALA B 1 93 ? -13.633 1.522 -1.854 1 98.38 93 ALA B C 1
ATOM 1612 O O . ALA B 1 93 ? -13.703 0.395 -1.359 1 98.38 93 ALA B O 1
ATOM 1613 N N . TRP B 1 94 ? -14.641 2.137 -2.428 1 98.38 94 TRP B N 1
ATOM 1614 C CA . TRP B 1 94 ? -15.93 1.458 -2.488 1 98.38 94 TRP B CA 1
ATOM 1615 C C . TRP B 1 94 ? -15.836 0.171 -3.301 1 98.38 94 TRP B C 1
ATOM 1617 O O . TRP B 1 94 ? -16.359 -0.867 -2.898 1 98.38 94 TRP B O 1
ATOM 1627 N N . SER B 1 95 ? -15.203 0.237 -4.391 1 98.19 95 SER B N 1
ATOM 1628 C CA . SER B 1 95 ? -15.016 -0.96 -5.207 1 98.19 95 SER B CA 1
ATOM 1629 C C . SER B 1 95 ? -14.273 -2.047 -4.434 1 98.19 95 SER B C 1
ATOM 1631 O O . SER B 1 95 ? -14.633 -3.225 -4.512 1 98.19 95 SER B O 1
ATOM 1633 N N . ALA B 1 96 ? -13.273 -1.662 -3.727 1 98.62 96 ALA B N 1
ATOM 1634 C CA . ALA B 1 96 ? -12.5 -2.609 -2.922 1 98.62 96 ALA B CA 1
ATOM 1635 C C . ALA B 1 96 ? -13.359 -3.207 -1.81 1 98.62 96 ALA B C 1
ATOM 1637 O O . ALA B 1 96 ? -13.297 -4.41 -1.546 1 98.62 96 ALA B O 1
ATOM 1638 N N . PHE B 1 97 ? -14.188 -2.373 -1.184 1 98.44 97 PHE B N 1
ATOM 1639 C CA . PHE B 1 97 ? -15.039 -2.85 -0.103 1 98.44 97 PHE B CA 1
ATOM 1640 C C . PHE B 1 97 ? -16.062 -3.859 -0.623 1 98.44 97 PHE B C 1
ATOM 1642 O O . PHE B 1 97 ? -16.391 -4.828 0.067 1 98.44 97 PHE B O 1
ATOM 1649 N N . ASN B 1 98 ? -16.547 -3.602 -1.799 1 97.94 98 ASN B N 1
ATOM 1650 C CA . ASN B 1 98 ? -17.516 -4.539 -2.375 1 97.94 98 ASN B CA 1
ATOM 1651 C C . ASN B 1 98 ? -16.906 -5.938 -2.508 1 97.94 98 ASN B C 1
ATOM 1653 O O . ASN B 1 98 ? -17.594 -6.934 -2.256 1 97.94 98 ASN B O 1
ATOM 1657 N N . LYS B 1 99 ? -15.695 -6.07 -2.775 1 98.25 99 LYS B N 1
ATOM 1658 C CA . LYS B 1 99 ? -15.016 -7.355 -2.895 1 98.25 99 LYS B CA 1
ATOM 1659 C C . LYS B 1 99 ? -14.656 -7.914 -1.521 1 98.25 99 LYS B C 1
ATOM 1661 O O . LYS B 1 99 ? -14.805 -9.117 -1.273 1 98.25 99 LYS B O 1
ATOM 1666 N N . ALA B 1 100 ? -14.141 -7.074 -0.658 1 98.56 100 ALA B N 1
ATOM 1667 C CA . ALA B 1 100 ? -13.703 -7.512 0.666 1 98.56 100 ALA B CA 1
ATOM 1668 C C . ALA B 1 100 ? -14.867 -8.086 1.466 1 98.56 100 ALA B C 1
ATOM 1670 O O . ALA B 1 100 ? -14.711 -9.07 2.195 1 98.56 100 ALA B O 1
ATOM 1671 N N . LYS B 1 101 ? -16.062 -7.469 1.297 1 98 101 LYS B N 1
ATOM 1672 C CA . LYS B 1 101 ? -17.25 -7.914 2.018 1 98 101 LYS B CA 1
ATOM 1673 C C . LYS B 1 101 ? -17.594 -9.359 1.66 1 98 101 LYS B C 1
ATOM 1675 O O . LYS B 1 101 ? -18.031 -10.125 2.52 1 98 101 LYS B O 1
ATOM 1680 N N . GLU B 1 102 ? -17.359 -9.734 0.492 1 97.44 102 GLU B N 1
ATOM 1681 C CA . GLU B 1 102 ? -17.656 -11.086 0.03 1 97.44 102 GLU B CA 1
ATOM 1682 C C . GLU B 1 102 ? -16.688 -12.102 0.623 1 97.44 102 GLU B C 1
ATOM 1684 O O . GLU B 1 102 ? -17.016 -13.281 0.733 1 97.44 102 GLU B O 1
ATOM 1689 N N . ILE B 1 103 ? -15.641 -11.672 1.101 1 98.25 103 ILE B N 1
ATOM 1690 C CA . ILE B 1 103 ? -14.578 -12.586 1.505 1 98.25 103 ILE B CA 1
ATOM 1691 C C . ILE B 1 103 ? -14.555 -12.711 3.027 1 98.25 103 ILE B C 1
ATOM 1693 O O . ILE B 1 103 ? -14.32 -13.797 3.562 1 98.25 103 ILE B O 1
ATOM 1697 N N . TRP B 1 104 ? -14.805 -11.703 3.76 1 97.94 104 TRP B N 1
ATOM 1698 C CA . TRP B 1 104 ? -14.688 -11.734 5.215 1 97.94 104 TRP B CA 1
ATOM 1699 C C . TRP B 1 104 ? -16.047 -11.898 5.867 1 97.94 104 TRP B C 1
ATOM 1701 O O . TRP B 1 104 ? -16.141 -12.148 7.074 1 97.94 104 TRP B O 1
ATOM 1711 N N . ILE B 1 105 ? -17.094 -11.516 5.262 1 89.62 105 ILE B N 1
ATOM 1712 C CA . ILE B 1 105 ? -18.422 -11.656 5.875 1 89.62 105 ILE B CA 1
ATOM 1713 C C . ILE B 1 105 ? -19.078 -12.953 5.406 1 89.62 105 ILE B C 1
ATOM 1715 O O . ILE B 1 105 ? -18.984 -13.305 4.227 1 89.62 105 ILE B O 1
#

Nearest PDB structures (foldseek):
  4g9q-assembly1_A  TM=9.232E-01  e=2.118E-05  Sinorhizobium meliloti 1021
  2af7-assembly1_F  TM=8.649E-01  e=2.738E-05  Methanothermobacter thermautotrophicus
  2af7-assembly1_A  TM=8.761E-01  e=2.244E-04  Methanothermobacter thermautotrophicus
  5dik-assembly1_A  TM=7.560E-01  e=2.051E-02  Legionella pneumophila
  2qeu-assembly1_B  TM=7.914E-01  e=8.630E-02  Paraburkholderia xenovorans LB400

InterPro domains:
  IPR003779 Alkyl hydroperoxide reductase AhpD/CMD-like [PF02627] (17-102)
  IPR029032 AhpD-like [G3DSA:1.20.1290.10] (1-104)
  IPR029032 AhpD-like [SSF69118] (9-104)
  IPR052512 4-carboxymuconolactone decarboxylase/NDH-1 regulator [PTHR33570] (10-103)

Secondary structure (DSSP, 8-state):
------HHHHHHTTT-HHHHHIIIIIIIIIITT--SSS-HHHHHHHHHHHHHHHT-HHHHHHHHHHHHHTT--HHHHHHHHHHHHHHH-HHHHHHHHHHHHHHH-/------HHHHHHTTT-HHHHHIIIIIIIIIITT--SSS-HHHHHHHHHHHHHHHT-HHHHHHHHHHHHHTT--HHHHHHHHHHHHHHH-HHHHHHHHHHHHHHH-

Organism: Streptococcus agalactiae serotype V (strain ATCC BAA-611 / 2603 V/R) (NCBI:txid208435)

Foldseek 3Di:
DPDQDQVLCVVPCVPCVVRSCCVRCPVVVPVCPDPDPDANLRVLLVVLLVCLLVVVLVCNLVSLLSNVVSPQAPVNVLVSLVVSCVVRHDVSSVSNVVSNVVRHD/DPDFDQVLCVVPCVPCVVRSCCVGCPVVVPVCPDPDPDANLRV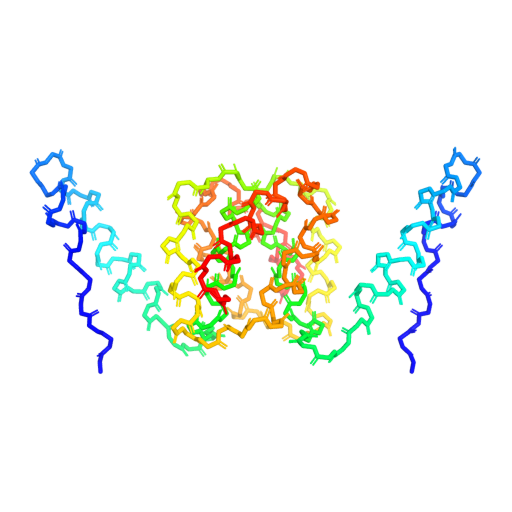LLVVLLVCLLVVVLVCNLVSLLSNVVSPQAPVNVLVSLVVSCVVRHDVSSVSNVVSNVVRHD

pLDDT: mean 96.35, std 6.33, range [48.12, 98.88]